Protein AF-A0A2E8DYY4-F1 (afdb_monomer_lite)

Secondary structure (DSSP, 8-state):
-------S-TTSSSS-S-------S-------TT-EEEETTT--EEEHHHHHTTEEEEE-TTS-EEEEESS-TTPPPEEEEE--------------SS-------PPPHHHHTTT-EE-TT---HHHHHTTS---SS--B-SSSSEEEEEEES-B-SSTTSSSEEEEETTEEEE---TTTSS---EEEEEEPTTEEEEEEEEE--S---TTTTTHHHH--TTSTTEEEE-SSEEEEEEETT-EEEEESSS-STTS-SEEEEETTEEEEEE-S---S-EEEEEEEEEE-SSSPPP--------------------------------------

Radius of gyration: 30.92 Å; chains: 1; bounding box: 115×106×60 Å

Structure (mmCIF, N/CA/C/O backbone):
data_AF-A0A2E8DYY4-F1
#
_entry.id   AF-A0A2E8DYY4-F1
#
loop_
_atom_site.group_PDB
_atom_site.id
_atom_site.type_symbol
_atom_site.label_atom_id
_atom_site.label_alt_id
_atom_site.label_comp_id
_atom_site.label_asym_id
_atom_site.label_entity_id
_atom_site.label_seq_id
_atom_site.pdbx_PDB_ins_code
_atom_site.Cartn_x
_atom_site.Cartn_y
_atom_site.Cartn_z
_atom_site.occupancy
_atom_site.B_iso_or_equiv
_atom_site.auth_seq_id
_atom_site.auth_comp_id
_atom_site.auth_asym_id
_atom_site.auth_atom_id
_atom_site.pdbx_PDB_model_num
ATOM 1 N N . MET A 1 1 ? -31.861 55.017 6.150 1.00 38.53 1 MET A N 1
ATOM 2 C CA . MET A 1 1 ? -32.055 54.857 7.601 1.00 38.53 1 MET A CA 1
ATOM 3 C C . MET A 1 1 ? -31.856 53.376 7.865 1.00 38.53 1 MET A C 1
ATOM 5 O O . MET A 1 1 ? -32.734 52.590 7.545 1.00 38.53 1 MET A O 1
ATOM 9 N N . PHE A 1 2 ? -30.620 53.016 8.204 1.00 34.84 2 PHE A N 1
ATOM 10 C CA . PHE A 1 2 ? -30.187 51.669 8.568 1.00 34.84 2 PHE A CA 1
ATOM 11 C C . PHE A 1 2 ? -30.155 51.652 10.088 1.00 34.84 2 PHE A C 1
ATOM 13 O O . PHE A 1 2 ? -29.297 52.342 10.624 1.00 34.84 2 PHE A O 1
ATOM 20 N N . GLU A 1 3 ? -31.050 50.927 10.754 1.00 30.62 3 GLU A N 1
ATOM 21 C CA . GLU A 1 3 ? -30.907 50.628 12.182 1.00 30.62 3 GLU A CA 1
ATOM 22 C C . GLU A 1 3 ? -31.397 49.201 12.480 1.00 30.62 3 GLU A C 1
ATOM 24 O O . GLU A 1 3 ? -32.467 48.782 12.038 1.00 30.62 3 GLU A O 1
ATOM 29 N N . ASP A 1 4 ? -30.526 48.511 13.218 1.00 35.31 4 ASP A N 1
ATOM 30 C CA . ASP A 1 4 ? -30.674 47.319 14.054 1.00 35.31 4 ASP A CA 1
ATOM 31 C C . ASP A 1 4 ? -30.764 45.915 13.441 1.00 35.31 4 ASP A C 1
ATOM 33 O O . ASP A 1 4 ? -31.793 45.242 13.437 1.00 35.31 4 ASP A O 1
ATOM 37 N N . PHE A 1 5 ? -29.570 45.419 13.092 1.00 33.22 5 PHE A N 1
ATOM 38 C CA . PHE A 1 5 ? -29.201 43.999 13.029 1.00 33.22 5 PHE A CA 1
ATOM 39 C C . PHE A 1 5 ? -28.416 43.530 14.278 1.00 33.22 5 PHE A C 1
ATOM 41 O O . PHE A 1 5 ? -27.562 42.653 14.191 1.00 33.22 5 PHE A O 1
ATOM 48 N N . GLU A 1 6 ? -28.708 44.069 15.465 1.00 38.66 6 GLU A N 1
ATOM 49 C CA . GLU A 1 6 ? -28.068 43.643 16.719 1.00 38.66 6 GLU A CA 1
ATOM 50 C C . GLU A 1 6 ? -29.101 43.365 17.818 1.00 38.66 6 GLU A C 1
ATOM 52 O O . GLU A 1 6 ? -29.319 44.208 18.680 1.00 38.66 6 GLU A O 1
ATOM 57 N N . ASN A 1 7 ? -29.739 42.181 17.836 1.00 39.59 7 ASN A N 1
ATOM 58 C CA . ASN A 1 7 ? -30.217 41.611 19.112 1.00 39.59 7 ASN A CA 1
ATOM 59 C C . ASN A 1 7 ? -30.693 40.145 19.070 1.00 39.59 7 ASN A C 1
ATOM 61 O O . ASN A 1 7 ? -31.871 39.850 19.269 1.00 39.59 7 ASN A O 1
ATOM 65 N N . ARG A 1 8 ? -29.772 39.186 18.904 1.00 42.59 8 ARG A N 1
ATOM 66 C CA . ARG A 1 8 ? -29.989 37.795 19.372 1.00 42.59 8 ARG A CA 1
ATOM 67 C C . ARG A 1 8 ? -28.774 37.175 20.078 1.00 42.59 8 ARG A C 1
ATOM 69 O O . ARG A 1 8 ? -28.639 35.961 20.124 1.00 42.59 8 ARG A O 1
ATOM 76 N N . SER A 1 9 ? -27.929 37.993 20.713 1.00 43.09 9 SER A N 1
ATOM 77 C CA . SER A 1 9 ? -26.824 37.525 21.573 1.00 43.09 9 SER A CA 1
ATOM 78 C C . SER A 1 9 ? -27.161 37.553 23.079 1.00 43.09 9 SER A C 1
ATOM 80 O O . SER A 1 9 ? -26.267 37.643 23.917 1.00 43.09 9 SER A O 1
ATOM 82 N N . GLY A 1 10 ? -28.447 37.523 23.445 1.00 36.19 10 GLY A N 1
ATOM 83 C CA . GLY A 1 10 ? -28.909 37.745 24.823 1.00 36.19 10 GLY A CA 1
ATOM 84 C C . GLY A 1 10 ? -28.718 36.581 25.802 1.00 36.19 10 GLY A C 1
ATOM 85 O O . GLY A 1 10 ? -28.911 36.783 26.992 1.00 36.19 10 GLY A O 1
ATOM 86 N N . PHE A 1 11 ? -28.339 35.382 25.349 1.00 46.44 11 PHE A N 1
ATOM 87 C CA . PHE A 1 11 ? -28.140 34.240 26.257 1.00 46.44 11 PHE A CA 1
ATOM 88 C C . PHE A 1 11 ? -26.724 34.182 26.856 1.00 46.44 11 PHE A C 1
ATOM 90 O O . PHE A 1 11 ? -26.525 33.629 27.930 1.00 46.44 11 PHE A O 1
ATOM 97 N N . TRP A 1 12 ? -25.740 34.800 26.196 1.00 43.34 12 TRP A N 1
ATOM 98 C CA . TRP A 1 12 ? -24.320 34.642 26.540 1.00 43.34 12 TRP A CA 1
ATOM 99 C C . TRP A 1 12 ? -23.700 35.852 27.253 1.00 43.34 12 TRP A C 1
ATOM 101 O O . TRP A 1 12 ? -22.515 35.832 27.566 1.00 43.34 12 TRP A O 1
ATOM 111 N N . LYS A 1 13 ? -24.467 36.924 27.502 1.00 38.62 13 LYS A N 1
ATOM 112 C CA . LYS A 1 13 ? -23.912 38.216 27.947 1.00 38.62 13 LYS A CA 1
ATOM 113 C C . LYS A 1 13 ? -23.689 38.356 29.461 1.00 38.62 13 LYS A C 1
ATOM 115 O O . LYS A 1 13 ? -22.971 39.269 29.852 1.00 38.62 13 LYS A O 1
ATOM 120 N N . ASP A 1 14 ? -24.216 37.440 30.279 1.00 39.75 14 ASP A N 1
ATOM 121 C CA . ASP A 1 14 ? -24.146 37.534 31.751 1.00 39.75 14 ASP A CA 1
ATOM 122 C C . ASP A 1 14 ? -23.250 36.479 32.428 1.00 39.75 14 ASP A C 1
ATOM 124 O O . ASP A 1 14 ? -23.122 36.465 33.653 1.00 39.75 14 ASP A O 1
ATOM 128 N N . LEU A 1 15 ? -22.567 35.621 31.667 1.00 38.88 15 LEU A N 1
ATOM 129 C CA . LEU A 1 15 ? -21.560 34.723 32.234 1.00 38.88 15 LEU A CA 1
ATOM 130 C C . LEU A 1 15 ? -20.194 35.407 32.148 1.00 38.88 15 LEU A C 1
ATOM 132 O O . LEU A 1 15 ? -19.511 35.354 31.128 1.00 38.88 15 LEU A O 1
ATOM 136 N N . GLY A 1 16 ? -19.825 36.105 33.226 1.00 34.97 16 GLY A N 1
ATOM 137 C CA . GLY A 1 16 ? -18.491 36.680 33.400 1.00 34.97 16 GLY A CA 1
ATOM 138 C C . GLY A 1 16 ? -17.385 35.652 33.131 1.00 34.97 16 GLY A C 1
ATOM 139 O O . GLY A 1 16 ? -17.602 34.447 33.229 1.00 34.97 16 GLY A O 1
ATOM 140 N N . SER A 1 17 ? -16.189 36.139 32.807 1.00 42.28 17 SER A N 1
ATOM 141 C CA . SER A 1 17 ? -15.027 35.412 32.265 1.00 42.28 17 SER A CA 1
ATOM 142 C C . SER A 1 17 ? -14.406 34.300 33.141 1.00 42.28 17 SER A C 1
ATOM 144 O O . SER A 1 17 ? -13.258 33.936 32.927 1.00 42.28 17 SER A O 1
ATOM 146 N N . ASN A 1 18 ? -15.151 33.734 34.094 1.00 36.97 18 ASN A N 1
ATOM 147 C CA . ASN A 1 18 ? -14.779 32.602 34.946 1.00 36.97 18 ASN A CA 1
ATOM 148 C C . ASN A 1 18 ? -15.949 31.608 35.115 1.00 36.97 18 ASN A C 1
ATOM 150 O O . ASN A 1 18 ? -16.289 31.217 36.232 1.00 36.97 18 ASN A O 1
ATOM 154 N N . PHE A 1 19 ? -16.589 31.197 34.019 1.00 32.91 19 PHE A N 1
ATOM 155 C CA . PHE A 1 19 ? -17.472 30.031 34.039 1.00 32.91 19 PHE A CA 1
ATOM 156 C C . PHE A 1 19 ? -16.712 28.801 33.538 1.00 32.91 19 PHE A C 1
ATOM 158 O O . PHE A 1 19 ? -16.466 28.646 32.345 1.00 32.91 19 PHE A O 1
ATOM 165 N N . THR A 1 20 ? -16.334 27.929 34.468 1.00 36.59 20 THR A N 1
ATOM 166 C CA . THR A 1 20 ? -15.846 26.582 34.165 1.00 36.59 20 THR A CA 1
ATOM 167 C C . THR A 1 20 ? -17.041 25.634 34.209 1.00 36.59 20 THR A C 1
ATOM 169 O O . THR A 1 20 ? -17.628 25.445 35.277 1.00 36.59 20 THR A O 1
ATOM 172 N N . ILE A 1 21 ? -17.407 25.025 33.075 1.00 36.41 21 ILE A N 1
ATOM 173 C CA . ILE A 1 21 ? -18.312 23.869 33.085 1.00 36.41 21 ILE A CA 1
ATOM 174 C C . ILE A 1 21 ? -17.500 22.677 33.587 1.00 36.41 21 ILE A C 1
ATOM 176 O O . ILE A 1 21 ? -16.693 22.114 32.852 1.00 36.41 21 ILE A O 1
ATOM 180 N N . ASN A 1 22 ? -17.691 22.302 34.848 1.00 28.66 22 ASN A N 1
ATOM 181 C CA . ASN A 1 22 ? -17.196 21.027 35.350 1.00 28.66 22 ASN A CA 1
ATOM 182 C C . ASN A 1 22 ? -18.121 19.924 34.826 1.00 28.66 22 ASN A C 1
ATOM 184 O O . ASN A 1 22 ? -19.159 19.648 35.427 1.00 28.66 22 ASN A O 1
ATOM 188 N N . TYR A 1 23 ? -17.751 19.308 33.705 1.00 33.78 23 TYR A N 1
ATOM 189 C CA . TYR A 1 23 ? -18.322 18.027 33.304 1.00 33.78 23 TYR A CA 1
ATOM 190 C C . TYR A 1 23 ? -17.674 16.930 34.151 1.00 33.78 23 TYR A C 1
ATOM 192 O O . TYR A 1 23 ? -16.475 16.679 34.062 1.00 33.78 23 TYR A O 1
ATOM 200 N N . SER A 1 24 ? -18.464 16.303 35.019 1.00 32.75 24 SER A N 1
ATOM 201 C CA . SER A 1 24 ? -18.118 15.021 35.629 1.00 32.75 24 SER A CA 1
ATOM 202 C C . SER A 1 24 ? -18.834 13.928 34.840 1.00 32.75 24 SER A C 1
ATOM 204 O O . SER A 1 24 ? -20.003 13.644 35.105 1.00 32.75 24 SER A O 1
ATOM 206 N N . GLY A 1 25 ? -18.147 13.376 33.844 1.00 35.72 25 GLY A N 1
ATOM 207 C CA . GLY A 1 25 ? -18.686 12.410 32.884 1.00 35.72 25 GLY A CA 1
ATOM 208 C C . GLY A 1 25 ? -18.460 12.884 31.452 1.00 35.72 25 GLY A C 1
ATOM 209 O O . GLY A 1 25 ? -18.519 14.088 31.197 1.00 35.72 25 GLY A O 1
ATOM 210 N N . AS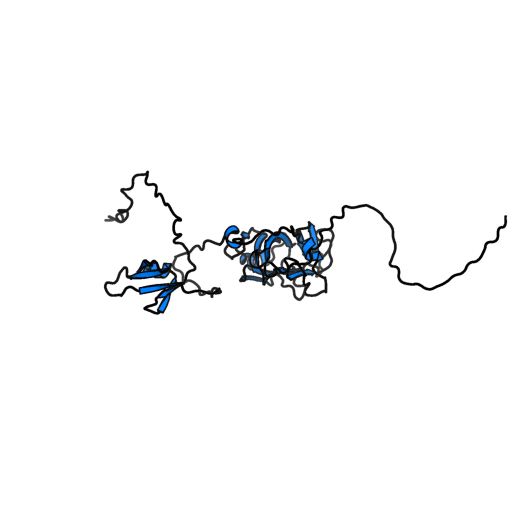P A 1 26 ? -18.146 11.940 30.565 1.00 33.69 26 ASP A N 1
ATOM 211 C CA . ASP A 1 26 ? -17.821 12.176 29.158 1.00 33.69 26 ASP A CA 1
ATOM 212 C C . ASP A 1 26 ? -18.826 13.131 28.512 1.00 33.69 26 ASP A C 1
ATOM 214 O O . ASP A 1 26 ? -20.043 12.941 28.590 1.00 33.69 26 ASP A O 1
ATOM 218 N N . ALA A 1 27 ? -18.315 14.199 27.902 1.00 32.94 27 ALA A N 1
ATOM 219 C CA . ALA A 1 27 ? -19.143 15.096 27.118 1.00 32.94 27 ALA A CA 1
ATOM 220 C C . ALA A 1 27 ? -19.721 14.292 25.938 1.00 32.94 27 ALA A C 1
ATOM 222 O O . ALA A 1 27 ? -18.936 13.736 25.170 1.00 32.94 27 ALA A O 1
ATOM 223 N N . PRO A 1 28 ? -21.054 14.206 25.760 1.00 33.88 28 PRO A N 1
ATOM 224 C CA . PRO A 1 28 ? -21.610 13.532 24.599 1.00 33.88 28 PRO A CA 1
ATOM 225 C C . PRO A 1 28 ? -21.197 14.320 23.353 1.00 33.88 28 PRO A C 1
ATOM 227 O O . PRO A 1 28 ? -21.557 15.487 23.184 1.00 33.88 28 PRO A O 1
ATOM 230 N N . SER A 1 29 ? -20.382 13.701 22.506 1.00 36.25 29 SER A N 1
ATOM 231 C CA . SER A 1 29 ? -19.952 14.249 21.226 1.00 36.25 29 SER A CA 1
ATOM 232 C C . SER A 1 29 ? -21.156 14.337 20.283 1.00 36.25 29 SER A C 1
ATOM 234 O O . SER A 1 29 ? -21.579 13.341 19.704 1.00 36.25 29 SER A O 1
ATOM 236 N N . PHE A 1 30 ? -21.716 15.535 20.116 1.00 35.03 30 PHE A N 1
ATOM 237 C CA . PHE A 1 30 ? -22.838 15.839 19.211 1.00 35.03 30 PHE A CA 1
ATOM 238 C C . PHE A 1 30 ? -22.447 15.855 17.712 1.00 35.03 30 PHE A C 1
ATOM 240 O O . PHE A 1 30 ? -22.962 16.664 16.948 1.00 35.03 30 PHE A O 1
ATOM 247 N N . LEU A 1 31 ? -21.507 15.012 17.269 1.00 36.34 31 LEU A N 1
ATOM 248 C CA . LEU A 1 31 ? -20.936 15.073 15.912 1.00 36.34 31 LEU A CA 1
ATOM 249 C C . LEU A 1 31 ? -20.783 13.693 15.242 1.00 36.34 31 LEU A C 1
ATOM 251 O O . LEU A 1 31 ? -19.798 13.449 14.555 1.00 36.34 31 LEU A O 1
ATOM 255 N N . THR A 1 32 ? -21.745 12.780 15.399 1.00 41.78 32 THR A N 1
ATOM 256 C CA . THR A 1 32 ? -21.783 11.525 14.623 1.00 41.78 32 THR A CA 1
ATOM 257 C C . THR A 1 32 ? -22.596 11.711 13.334 1.00 41.78 32 THR A C 1
ATOM 259 O O . THR A 1 32 ? -23.804 11.489 13.279 1.00 41.78 32 THR A O 1
ATOM 262 N N . SER A 1 33 ? -21.931 12.139 12.258 1.00 50.22 33 SER A N 1
ATOM 263 C CA . SER A 1 33 ? -22.534 12.410 10.939 1.00 50.22 33 SER A CA 1
ATOM 264 C C . SER A 1 33 ? -22.856 11.164 10.090 1.00 50.22 33 SER A C 1
ATOM 266 O O . SER A 1 33 ? -23.222 11.311 8.927 1.00 50.22 33 SER A O 1
ATOM 268 N N . GLY A 1 34 ? -22.784 9.950 10.646 1.00 53.38 34 GLY A N 1
ATOM 269 C CA . GLY A 1 34 ? -23.088 8.698 9.930 1.00 53.38 34 GLY A CA 1
ATOM 270 C C . GLY A 1 34 ? -24.364 7.971 10.372 1.00 53.38 34 GLY A C 1
ATOM 271 O O . GLY A 1 34 ? -24.763 6.988 9.751 1.00 53.38 34 GLY A O 1
ATOM 272 N N . GLU A 1 35 ? -25.023 8.413 11.446 1.00 65.31 35 GLU A N 1
ATOM 273 C CA . GLU A 1 35 ? -26.135 7.660 12.035 1.00 65.31 35 GLU A CA 1
ATOM 274 C C . GLU A 1 35 ? -27.479 8.012 11.379 1.00 65.31 35 GLU A C 1
ATOM 276 O O . GLU A 1 35 ? -27.957 9.150 11.447 1.00 65.31 35 GLU A O 1
ATOM 281 N N . MET A 1 36 ? -28.117 7.012 10.766 1.00 76.06 36 MET A N 1
ATOM 282 C CA . MET A 1 36 ? -29.476 7.118 10.232 1.00 76.06 36 MET A CA 1
ATOM 283 C C . MET A 1 36 ? -30.500 6.770 11.311 1.00 76.06 36 MET A C 1
ATOM 285 O O . MET A 1 36 ? -30.376 5.763 12.009 1.00 76.06 36 MET A O 1
ATOM 289 N N . TRP A 1 37 ? -31.542 7.588 11.421 1.00 83.31 37 TRP A N 1
ATOM 290 C CA . TRP A 1 37 ? -32.616 7.431 12.395 1.00 83.31 37 TRP A CA 1
ATOM 291 C C . TRP A 1 37 ? -33.958 7.364 11.675 1.00 83.31 37 TRP A C 1
ATOM 293 O O . TRP A 1 37 ? -34.283 8.237 10.863 1.00 83.31 37 TRP A O 1
ATOM 303 N N . GLN A 1 38 ? -34.729 6.321 11.973 1.00 86.00 38 GLN A N 1
ATOM 304 C CA . GLN A 1 38 ? -36.054 6.094 11.413 1.00 86.00 38 GLN A CA 1
ATOM 305 C C . GLN A 1 38 ? -37.128 6.437 12.439 1.00 86.00 38 GLN A C 1
ATOM 307 O O . GLN A 1 38 ? -37.078 5.980 13.579 1.00 86.00 38 GLN A O 1
ATOM 312 N N . SER A 1 39 ? -38.125 7.203 12.015 1.00 88.94 39 SER A N 1
ATOM 313 C CA . SER A 1 39 ? -39.348 7.411 12.776 1.00 88.94 39 SER A CA 1
ATOM 314 C C . SER A 1 39 ? -40.190 6.141 12.798 1.00 88.94 39 SER A C 1
ATOM 316 O O . SER A 1 39 ? -40.548 5.597 11.753 1.00 88.94 39 SER A O 1
ATOM 318 N N . MET A 1 40 ? -40.555 5.697 13.994 1.00 83.94 40 MET A N 1
ATOM 319 C CA . MET A 1 40 ? -41.479 4.588 14.224 1.00 83.94 40 MET A CA 1
ATOM 320 C C . MET A 1 40 ? -42.927 4.954 13.879 1.00 83.94 40 MET A C 1
ATOM 322 O O . MET A 1 40 ? -43.746 4.059 13.675 1.00 83.94 40 MET A O 1
ATOM 326 N N . ASP A 1 41 ? -43.241 6.249 13.803 1.00 82.00 41 ASP A N 1
ATOM 327 C CA . ASP A 1 41 ? -44.593 6.753 13.565 1.00 82.00 41 ASP A CA 1
ATOM 328 C C . ASP A 1 41 ? -44.849 7.010 12.075 1.00 82.00 41 ASP A C 1
ATOM 330 O O . ASP A 1 41 ? -45.876 6.595 11.533 1.00 82.00 41 ASP A O 1
ATOM 334 N N . SER A 1 42 ? -43.907 7.677 11.399 1.00 80.25 42 SER A N 1
ATOM 335 C CA . SER A 1 42 ? -44.030 8.044 9.981 1.00 80.25 42 SER A CA 1
ATOM 336 C C . SER A 1 42 ? -43.287 7.094 9.036 1.00 80.25 42 SER A C 1
ATOM 338 O O . SER A 1 42 ? -43.561 7.086 7.837 1.00 80.25 42 SER A O 1
ATOM 340 N N . GLY A 1 43 ? -42.351 6.290 9.552 1.00 79.38 43 GLY A N 1
ATOM 341 C CA . GLY A 1 43 ? -41.460 5.443 8.753 1.00 79.38 43 GLY A CA 1
ATOM 342 C C . GLY A 1 43 ? -40.332 6.209 8.054 1.00 79.38 43 GLY A C 1
ATOM 343 O O . GLY A 1 43 ? -39.518 5.585 7.372 1.00 79.38 43 GLY A O 1
ATOM 344 N N . THR A 1 44 ? -40.273 7.536 8.214 1.00 80.50 44 THR A N 1
ATOM 345 C CA . THR A 1 44 ? -39.268 8.411 7.593 1.00 80.50 44 THR A CA 1
ATOM 346 C C . THR A 1 44 ? -37.887 8.118 8.159 1.00 80.50 44 THR A C 1
ATOM 348 O O . THR A 1 44 ? -37.729 8.081 9.376 1.00 80.50 44 THR A O 1
ATOM 351 N N . THR A 1 45 ? -36.886 7.961 7.292 1.00 80.94 45 THR A N 1
ATOM 352 C CA . THR A 1 45 ? -35.492 7.736 7.691 1.00 80.94 45 THR A CA 1
ATOM 353 C C . THR A 1 45 ? -34.614 8.863 7.182 1.00 80.94 45 THR A C 1
ATOM 355 O O . THR A 1 45 ? -34.617 9.161 5.990 1.00 80.94 45 THR A O 1
ATOM 358 N N . GLN A 1 46 ? -33.836 9.461 8.075 1.00 77.12 46 GLN A N 1
ATOM 359 C CA . GLN A 1 46 ? -32.899 10.533 7.750 1.00 77.12 46 GLN A CA 1
ATOM 360 C C . GLN A 1 46 ? -31.808 10.622 8.823 1.00 77.12 46 GLN A C 1
ATOM 362 O O . GLN A 1 46 ? -31.891 9.964 9.863 1.00 77.12 46 GLN A O 1
ATOM 367 N N . THR A 1 47 ? -30.773 11.420 8.573 1.00 79.81 47 THR A N 1
ATOM 368 C CA . THR A 1 47 ? -29.702 11.645 9.551 1.00 79.81 47 THR A CA 1
ATOM 369 C C . THR A 1 47 ? -30.223 12.409 10.765 1.00 79.81 47 THR A C 1
ATOM 371 O O . THR A 1 47 ? -31.220 13.136 10.683 1.00 79.81 47 THR A O 1
ATOM 374 N N . LEU A 1 48 ? -29.530 12.286 11.899 1.00 75.19 48 LEU A N 1
ATOM 375 C CA . LEU A 1 48 ? -29.881 13.045 13.101 1.00 75.19 48 LEU A CA 1
ATOM 376 C C . LEU A 1 48 ? -29.874 14.562 12.835 1.00 75.19 48 LEU A C 1
ATOM 378 O O . LEU A 1 48 ? -30.814 15.254 13.210 1.00 75.19 48 LEU A O 1
ATOM 382 N N . ALA A 1 49 ? -28.891 15.052 12.074 1.00 71.12 49 ALA A N 1
ATOM 383 C CA . ALA A 1 49 ? -28.801 16.456 11.669 1.00 71.12 49 ALA A CA 1
ATOM 384 C C . ALA A 1 49 ? -30.018 16.925 10.846 1.00 71.12 49 ALA A C 1
ATOM 386 O O . ALA A 1 49 ? -30.520 18.030 11.046 1.00 71.12 49 ALA A O 1
ATOM 387 N N . ALA A 1 50 ? -30.545 16.079 9.953 1.00 74.94 50 ALA A N 1
ATOM 388 C CA . ALA A 1 50 ? -31.757 16.400 9.201 1.00 74.94 50 ALA A CA 1
ATOM 389 C C . ALA A 1 50 ? -32.999 16.463 10.108 1.00 74.94 50 ALA A C 1
ATOM 391 O O . ALA A 1 50 ? -33.888 17.288 9.898 1.00 74.94 50 ALA A O 1
ATOM 392 N N . TRP A 1 51 ? -33.070 15.622 11.148 1.00 80.00 51 TRP A N 1
ATOM 393 C CA . TRP A 1 51 ? -34.120 15.725 12.167 1.00 80.00 51 TRP A CA 1
ATOM 394 C C . TRP A 1 51 ? -33.997 17.018 12.976 1.00 80.00 51 TRP A C 1
ATOM 396 O O . TRP A 1 51 ? -34.999 17.679 13.252 1.00 80.00 51 TRP A O 1
ATOM 406 N N . GLU A 1 52 ? -32.784 17.445 13.303 1.00 79.06 52 GLU A N 1
ATOM 407 C CA . GLU A 1 52 ? -32.564 18.684 14.045 1.00 79.06 52 GLU A CA 1
ATOM 408 C C . GLU A 1 52 ? -33.009 19.939 13.281 1.00 79.06 52 GLU A C 1
ATOM 410 O O . GLU A 1 52 ? -33.357 20.928 13.924 1.00 79.06 52 GLU A O 1
ATOM 415 N N . ASP A 1 53 ? -33.097 19.931 11.950 1.00 75.19 53 ASP A N 1
ATOM 416 C CA . ASP A 1 53 ? -33.507 21.113 11.168 1.00 75.19 53 ASP A CA 1
ATOM 417 C C . ASP A 1 53 ? -35.000 21.486 11.337 1.00 75.19 53 ASP A C 1
ATOM 419 O O . ASP A 1 53 ? -35.413 22.628 11.143 1.00 75.19 53 ASP A O 1
ATOM 423 N N . GLY A 1 54 ? -35.831 20.555 11.814 1.00 73.31 54 GLY A N 1
ATOM 424 C CA . GLY A 1 54 ? -37.266 20.787 12.042 1.00 73.31 54 GLY A CA 1
ATOM 425 C C . GLY A 1 54 ? -37.751 20.475 13.454 1.00 73.31 54 GLY A C 1
ATOM 426 O O . GLY A 1 54 ? -38.870 20.855 13.810 1.00 73.31 54 GLY A O 1
ATOM 427 N N . TRP A 1 55 ? -36.927 19.805 14.263 1.00 80.31 55 TRP A N 1
ATOM 428 C CA . TRP A 1 55 ? -37.372 19.139 15.483 1.00 80.31 55 TRP A CA 1
ATOM 429 C C . TRP A 1 55 ? -36.435 19.391 16.670 1.00 80.31 55 TRP A C 1
ATOM 431 O O . TRP A 1 55 ? -35.237 19.623 16.526 1.00 80.31 55 TRP A O 1
ATOM 441 N N . VAL A 1 56 ? -37.002 19.379 17.873 1.00 80.88 56 VAL A N 1
ATOM 442 C CA . VAL A 1 56 ? -36.298 19.324 19.155 1.00 80.88 56 VAL A CA 1
ATOM 443 C C . VAL A 1 56 ? -36.207 17.862 19.560 1.00 80.88 56 VAL A C 1
ATOM 445 O O . VAL A 1 56 ? -37.236 17.221 19.780 1.00 80.88 56 VAL A O 1
ATOM 448 N N . LEU A 1 57 ? -34.984 17.352 19.654 1.00 82.06 57 LEU A N 1
ATOM 449 C CA . LEU A 1 57 ? -34.701 15.949 19.929 1.00 82.06 57 LEU A CA 1
ATOM 450 C C . LEU A 1 57 ? -34.431 15.730 21.420 1.00 82.06 57 LEU A C 1
ATOM 452 O O . LEU A 1 57 ? -33.700 16.498 22.046 1.00 82.06 57 LEU A O 1
ATOM 456 N N . ILE A 1 58 ? -35.040 14.694 21.996 1.00 79.06 58 ILE A N 1
ATOM 457 C CA . ILE A 1 58 ? -34.883 14.315 23.405 1.00 79.06 58 ILE A CA 1
ATOM 458 C C . ILE A 1 58 ? -34.501 12.839 23.471 1.00 79.06 58 ILE A C 1
ATOM 460 O O . ILE A 1 58 ? -35.287 11.987 23.068 1.00 79.06 58 ILE A O 1
ATOM 464 N N . ASN A 1 59 ? -33.320 12.540 24.010 1.00 76.00 59 ASN A N 1
ATOM 465 C CA . ASN A 1 59 ? -32.880 11.163 24.229 1.00 76.00 59 ASN A CA 1
ATOM 466 C C . ASN A 1 59 ? -33.696 10.511 25.349 1.00 76.00 59 ASN A C 1
ATOM 468 O O . ASN A 1 59 ? -33.771 11.035 26.465 1.00 76.00 59 ASN A O 1
ATOM 472 N N . ASN A 1 60 ? -34.277 9.355 25.054 1.00 72.19 60 ASN A N 1
ATOM 473 C CA . ASN A 1 60 ? -34.997 8.543 26.019 1.00 72.19 60 ASN A CA 1
ATOM 474 C C . ASN A 1 60 ? -34.036 7.540 26.694 1.00 72.19 60 ASN A C 1
ATOM 476 O O . ASN A 1 60 ? -33.035 7.139 26.097 1.00 72.19 60 ASN A O 1
ATOM 480 N N . PRO A 1 61 ? -34.326 7.080 27.927 1.00 66.38 61 PRO A N 1
ATOM 481 C CA . PRO A 1 61 ? -33.474 6.118 28.638 1.00 66.38 61 PRO A CA 1
ATOM 482 C C . PRO A 1 61 ? -33.308 4.757 27.946 1.00 66.38 61 PRO A C 1
ATOM 484 O O . PRO A 1 61 ? -32.401 4.006 28.290 1.00 66.38 61 PRO A O 1
ATOM 487 N N . ASP A 1 62 ? -34.199 4.419 27.015 1.00 62.22 62 ASP A N 1
ATOM 488 C CA . ASP A 1 62 ? -34.188 3.172 26.244 1.00 62.22 62 ASP A CA 1
ATOM 489 C C . ASP A 1 62 ? -33.341 3.254 24.959 1.00 62.22 62 ASP A C 1
ATOM 491 O O . ASP A 1 62 ? -33.292 2.290 24.197 1.00 62.22 62 ASP A O 1
ATOM 495 N N . GLY A 1 63 ? -32.670 4.386 24.719 1.00 69.69 63 GLY A N 1
ATOM 496 C CA . GLY A 1 63 ? -31.835 4.613 23.539 1.00 69.69 63 GLY A CA 1
ATOM 497 C C . GLY A 1 63 ? -32.593 5.110 22.303 1.00 69.69 63 GLY A C 1
ATOM 498 O O . GLY A 1 63 ? -31.967 5.333 21.268 1.00 69.69 63 GLY A O 1
ATOM 499 N N . SER A 1 64 ? -33.914 5.307 22.388 1.00 81.38 64 SER A N 1
ATOM 500 C CA . SER A 1 64 ? -34.699 5.997 21.354 1.00 81.38 64 SER A CA 1
ATOM 501 C C . SER A 1 64 ? -34.636 7.524 21.510 1.00 81.38 64 SER A C 1
ATOM 503 O O . SER A 1 64 ? -34.171 8.046 22.528 1.00 81.38 64 SER A O 1
ATOM 505 N N . ILE A 1 65 ? -35.129 8.260 20.510 1.00 84.19 65 ILE A N 1
ATOM 506 C CA . ILE A 1 65 ? -35.210 9.728 20.540 1.00 84.19 65 ILE A CA 1
ATOM 507 C C . ILE A 1 65 ? -36.651 10.177 20.330 1.00 84.19 65 ILE A C 1
ATOM 509 O O . ILE A 1 65 ? -37.303 9.758 19.385 1.00 84.19 65 ILE A O 1
ATOM 513 N N . THR A 1 66 ? -37.142 11.092 21.161 1.00 84.56 66 THR A N 1
ATOM 514 C CA . THR A 1 66 ? -38.410 11.790 20.917 1.00 84.56 66 THR A CA 1
ATOM 515 C C . THR A 1 66 ? -38.146 13.080 20.138 1.00 84.56 66 THR A C 1
ATOM 517 O O . THR A 1 66 ? -37.495 13.990 20.656 1.00 84.56 66 THR A O 1
ATOM 520 N N . ALA A 1 67 ? -38.672 13.189 18.920 1.00 85.50 67 ALA A N 1
ATOM 521 C CA . ALA A 1 67 ? -38.611 14.377 18.077 1.00 85.50 67 ALA A CA 1
ATOM 522 C C . ALA A 1 67 ? -39.886 15.218 18.231 1.00 85.50 67 ALA A C 1
ATOM 524 O O . ALA A 1 67 ? -40.987 14.762 17.932 1.00 85.50 67 ALA A O 1
ATOM 525 N N . ASN A 1 68 ? -39.752 16.475 18.665 1.00 82.38 68 ASN A N 1
ATOM 526 C CA . ASN A 1 68 ? -40.867 17.422 18.804 1.00 82.38 68 ASN A CA 1
ATOM 527 C C . ASN A 1 68 ? -40.762 18.560 17.776 1.00 82.38 68 ASN A C 1
ATOM 529 O O . ASN A 1 68 ? -39.707 19.182 17.696 1.00 82.38 68 ASN A O 1
ATOM 533 N N . PRO A 1 69 ? -41.811 18.899 17.014 1.00 81.88 69 PRO A N 1
ATOM 534 C CA . PRO A 1 69 ? -41.702 19.882 15.937 1.00 81.88 69 PRO A CA 1
ATOM 535 C C . PRO A 1 69 ? -41.411 21.292 16.478 1.00 81.88 69 PRO A C 1
ATOM 537 O O . PRO A 1 69 ? -42.062 21.763 17.412 1.00 81.88 69 PRO A O 1
ATOM 540 N N . LYS A 1 70 ? -40.448 21.998 15.870 1.00 76.75 70 LYS A N 1
ATOM 541 C CA . LYS A 1 70 ? -40.012 23.346 16.288 1.00 76.75 70 LYS A CA 1
ATOM 542 C C . LYS A 1 70 ? -40.990 24.458 15.902 1.00 76.75 70 LYS A C 1
ATOM 544 O O . LYS A 1 70 ? -41.117 25.435 16.638 1.00 76.75 70 LYS A O 1
ATOM 549 N N . TYR A 1 71 ? -41.646 24.344 14.742 1.00 63.66 71 TYR A N 1
ATOM 550 C CA . TYR A 1 71 ? -42.308 25.489 14.092 1.00 63.66 71 TYR A CA 1
ATOM 551 C C . TYR A 1 71 ? -43.784 25.273 13.718 1.00 63.66 71 TYR A C 1
ATOM 553 O O . TYR A 1 71 ? -44.408 26.182 13.171 1.00 63.66 71 TYR A O 1
ATOM 561 N N . THR A 1 72 ? -44.382 24.120 14.034 1.00 59.03 72 THR A N 1
ATOM 562 C CA . THR A 1 72 ? -45.785 23.817 13.698 1.00 59.03 72 THR A CA 1
ATOM 563 C C . THR A 1 72 ? -46.573 23.331 14.912 1.00 59.03 72 THR A C 1
ATOM 565 O O . THR A 1 72 ? -46.381 22.230 15.420 1.00 59.03 72 THR A O 1
ATOM 568 N N . SER A 1 73 ? -47.536 24.142 15.356 1.00 54.91 73 SER A N 1
ATOM 569 C CA . SER A 1 73 ? -48.541 23.732 16.339 1.00 54.91 73 SER A CA 1
ATOM 570 C C . SER A 1 73 ? -49.558 22.798 15.667 1.00 54.91 73 SER A C 1
ATOM 572 O O . SER A 1 73 ? -50.596 23.253 15.186 1.00 54.91 73 SER A O 1
ATOM 574 N N . GLY A 1 74 ? -49.246 21.507 15.558 1.00 59.56 74 GLY A N 1
ATOM 575 C CA . GLY A 1 74 ? -50.192 20.529 15.008 1.00 59.56 74 GLY A CA 1
ATOM 576 C C . GLY A 1 74 ? -49.595 19.222 14.500 1.00 59.56 74 GLY A C 1
ATOM 577 O O . GLY A 1 74 ? -50.358 18.287 14.272 1.00 59.56 74 GLY A O 1
ATOM 578 N N . LEU A 1 75 ? -48.273 19.133 14.339 1.00 71.94 75 LEU A N 1
ATOM 579 C CA . LEU A 1 75 ? -47.626 17.846 14.095 1.00 71.94 75 LEU A CA 1
ATOM 580 C C . LEU A 1 75 ? -47.419 17.123 15.438 1.00 71.94 75 LEU A C 1
ATOM 582 O O . LEU A 1 75 ? -47.028 17.774 16.413 1.00 71.94 75 LEU A O 1
ATOM 586 N N . PRO A 1 76 ? -47.742 15.822 15.533 1.00 82.75 76 PRO A N 1
ATOM 587 C CA . PRO A 1 76 ? -47.446 15.039 16.724 1.00 82.75 76 PRO A CA 1
ATOM 588 C C . PRO A 1 76 ? -45.933 14.838 16.864 1.00 82.75 76 PRO A C 1
ATOM 590 O O . PRO A 1 76 ? -45.192 14.922 15.887 1.00 82.75 76 PRO A O 1
ATOM 593 N N . SER A 1 77 ? -45.482 14.582 18.089 1.00 86.12 77 SER A N 1
ATOM 594 C CA . SER A 1 77 ? -44.115 14.127 18.339 1.00 86.12 77 SER A CA 1
ATOM 595 C C . SER A 1 77 ? -43.885 12.764 17.690 1.00 86.12 77 SER A C 1
ATOM 597 O O . SER A 1 77 ? -44.803 11.944 17.661 1.00 86.12 77 SER A O 1
ATOM 599 N N . GLU A 1 78 ? -42.663 12.521 17.226 1.00 88.19 78 GLU A N 1
ATOM 600 C CA . GLU A 1 78 ? -42.264 11.252 16.614 1.00 88.19 78 GLU A CA 1
ATOM 601 C C . GLU A 1 78 ? -41.213 10.536 17.470 1.00 88.19 78 GLU A C 1
ATOM 603 O O . GLU A 1 78 ? -40.365 11.172 18.098 1.00 88.19 78 GLU A O 1
ATOM 608 N N . THR A 1 79 ? -41.264 9.208 17.500 1.00 89.31 79 THR A N 1
ATOM 609 C CA . THR A 1 79 ? -40.266 8.360 18.159 1.00 89.31 79 THR A CA 1
ATOM 610 C C . THR A 1 79 ? -39.281 7.853 17.120 1.00 89.31 79 THR A C 1
ATOM 612 O O . THR A 1 79 ? -39.660 7.131 16.202 1.00 89.31 79 THR A O 1
ATOM 615 N N . LEU A 1 80 ? -38.009 8.198 17.267 1.00 83.81 80 LEU A N 1
ATOM 616 C CA . LEU A 1 80 ? -36.937 7.795 16.374 1.00 83.81 80 LEU A CA 1
ATOM 617 C C . LEU A 1 80 ? -36.145 6.638 16.979 1.00 83.81 80 LEU A C 1
ATOM 619 O O . LEU A 1 80 ? -35.775 6.658 18.157 1.00 83.81 80 LEU A O 1
ATOM 623 N N . VAL A 1 81 ? -35.826 5.661 16.141 1.00 84.88 81 VAL A N 1
ATOM 624 C CA . VAL A 1 81 ? -34.916 4.563 16.461 1.00 84.88 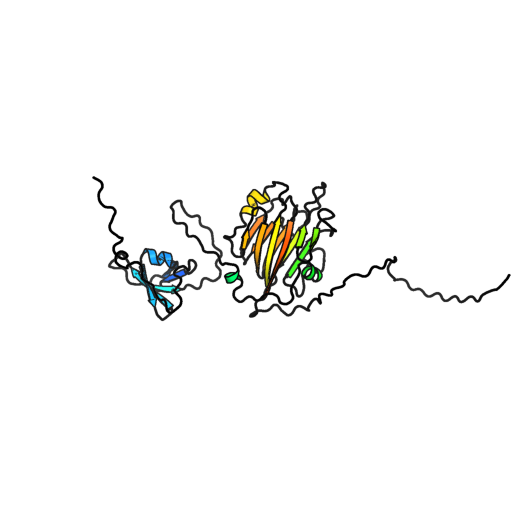81 VAL A CA 1
ATOM 625 C C . VAL A 1 81 ? -33.741 4.572 15.500 1.00 84.88 81 VAL A C 1
ATOM 627 O O . VAL A 1 81 ? -33.872 4.939 14.329 1.00 84.88 81 VAL A O 1
ATOM 630 N N . ARG A 1 82 ? -32.574 4.171 15.999 1.00 79.06 82 ARG A N 1
ATOM 631 C CA . ARG A 1 82 ? -31.378 4.040 15.174 1.00 79.06 82 ARG A CA 1
ATOM 632 C C . ARG A 1 82 ? -31.613 2.948 14.136 1.00 79.06 82 ARG A C 1
ATOM 634 O O . ARG A 1 82 ? -31.997 1.833 14.489 1.00 79.06 82 ARG A O 1
ATOM 641 N N . VAL A 1 83 ? -31.366 3.259 12.870 1.00 73.75 83 VAL A N 1
ATOM 642 C CA . VAL A 1 83 ? -31.342 2.257 11.807 1.00 73.75 83 VAL A CA 1
ATOM 643 C C . VAL A 1 83 ? -29.972 1.594 11.833 1.00 73.75 83 VAL A C 1
ATOM 645 O O . VAL A 1 83 ? -28.969 2.295 11.680 1.00 73.75 83 VAL A O 1
ATOM 648 N N . PRO A 1 84 ? -29.892 0.264 12.000 1.00 54.34 84 PRO A N 1
ATOM 649 C CA . PRO A 1 84 ? -28.660 -0.463 11.759 1.00 54.34 84 PRO A CA 1
ATOM 650 C C . PRO A 1 84 ? -28.353 -0.361 10.265 1.00 54.34 84 PRO A C 1
ATOM 652 O O . PRO A 1 84 ? -28.911 -1.094 9.448 1.00 54.34 84 PRO A O 1
ATOM 655 N N . VAL A 1 85 ? -27.513 0.595 9.885 1.00 49.44 85 VAL A N 1
ATOM 656 C CA . VAL A 1 85 ? -26.908 0.582 8.561 1.00 49.44 85 VAL A CA 1
ATOM 657 C C . VAL A 1 85 ? -25.787 -0.450 8.629 1.00 49.44 85 VAL A C 1
ATOM 659 O O . VAL A 1 85 ? -24.781 -0.251 9.302 1.00 49.44 85 VAL A O 1
ATOM 662 N N . GLY A 1 86 ? -25.985 -1.606 7.989 1.00 37.62 86 GLY A N 1
ATOM 663 C CA . GLY A 1 86 ? -24.837 -2.415 7.572 1.00 37.62 86 GLY A CA 1
ATOM 664 C C . GLY A 1 86 ? -23.932 -1.562 6.672 1.00 37.62 86 GLY A C 1
ATOM 665 O O . GLY A 1 86 ? -24.399 -0.529 6.192 1.00 37.62 86 GLY A O 1
ATOM 666 N N . PRO A 1 87 ? -22.672 -1.946 6.423 1.00 33.00 87 PRO A N 1
ATOM 667 C CA . PRO A 1 87 ? -21.770 -1.156 5.585 1.00 33.00 87 PRO A CA 1
ATOM 668 C C . PRO A 1 87 ? -22.470 -0.807 4.260 1.00 33.00 87 PRO A C 1
ATOM 670 O O . PRO A 1 87 ? -22.871 -1.691 3.501 1.00 33.00 87 PRO A O 1
ATOM 673 N N . GLN A 1 88 ? -22.741 0.481 4.038 1.00 32.25 88 GLN A N 1
ATOM 674 C CA . GLN A 1 88 ? -23.359 0.988 2.815 1.00 32.25 88 GLN A CA 1
ATOM 675 C C . GLN A 1 88 ? -22.311 1.802 2.066 1.00 32.25 88 GLN A C 1
ATOM 677 O O . GLN A 1 88 ? -21.822 2.815 2.560 1.00 32.25 88 GLN A O 1
ATOM 682 N N . THR A 1 89 ? -22.002 1.352 0.856 1.00 30.48 89 THR A N 1
ATOM 683 C CA . THR A 1 89 ? -21.231 2.082 -0.149 1.00 30.48 89 THR A CA 1
ATOM 684 C C . THR A 1 89 ? -21.973 3.378 -0.506 1.00 30.48 89 THR A C 1
ATOM 686 O O . THR A 1 89 ? -23.157 3.310 -0.853 1.00 30.48 89 THR A O 1
ATOM 689 N N . PRO A 1 90 ? -21.345 4.564 -0.437 1.00 33.72 90 PRO A N 1
ATOM 690 C CA . PRO A 1 90 ? -22.019 5.799 -0.807 1.00 33.72 90 PRO A CA 1
ATOM 691 C C . PRO A 1 90 ? -22.238 5.846 -2.325 1.00 33.72 90 PRO A C 1
ATOM 693 O O . PRO A 1 90 ? -21.311 6.043 -3.105 1.00 33.72 90 PRO A O 1
ATOM 696 N N . THR A 1 91 ? -23.487 5.690 -2.768 1.00 29.12 91 THR A N 1
ATOM 697 C CA . THR A 1 91 ? -23.899 6.096 -4.120 1.00 29.12 91 THR A CA 1
ATOM 698 C C . THR A 1 91 ? -23.848 7.616 -4.213 1.00 29.12 91 THR A C 1
ATOM 700 O O . THR A 1 91 ? -24.619 8.308 -3.545 1.00 29.12 91 THR A O 1
ATOM 703 N N . SER A 1 92 ? -22.951 8.137 -5.050 1.00 29.72 92 SER A N 1
ATOM 704 C CA . SER A 1 92 ? -22.871 9.563 -5.337 1.00 29.72 92 SER A CA 1
ATOM 705 C C . SER A 1 92 ? -24.115 10.016 -6.111 1.00 29.72 92 SER A C 1
ATOM 707 O O . SER A 1 92 ? -24.417 9.567 -7.216 1.00 29.72 92 SER A O 1
ATOM 709 N N . SER A 1 93 ? -24.868 10.939 -5.524 1.00 30.38 93 SER A N 1
ATOM 710 C CA . SER A 1 93 ? -25.725 11.843 -6.284 1.00 30.38 93 SER A CA 1
ATOM 711 C C . SER A 1 93 ? -25.277 13.260 -5.960 1.00 30.38 93 SER A C 1
ATOM 713 O O . SER A 1 93 ? -25.341 13.680 -4.808 1.00 30.38 93 SER A O 1
ATOM 715 N N . MET A 1 94 ? -24.764 13.936 -6.988 1.00 29.98 94 MET A N 1
ATOM 716 C CA . MET A 1 94 ? -24.172 15.278 -6.978 1.00 29.98 94 MET A CA 1
ATOM 717 C C . MET A 1 94 ? -24.943 16.295 -6.111 1.00 29.98 94 MET A C 1
ATOM 719 O O . MET A 1 94 ? -26.168 16.383 -6.248 1.00 29.98 94 MET A O 1
ATOM 723 N N . PRO A 1 95 ? -24.265 17.135 -5.305 1.00 35.41 95 PRO A N 1
ATOM 724 C CA . PRO A 1 95 ? -24.893 18.291 -4.680 1.00 35.41 95 PRO A CA 1
ATOM 725 C C . PRO A 1 95 ? -25.077 19.423 -5.700 1.00 35.41 95 PRO A C 1
ATOM 727 O O . PRO A 1 95 ? -24.177 19.740 -6.475 1.00 35.41 95 PRO A O 1
ATOM 730 N N . SER A 1 96 ? -26.248 20.060 -5.675 1.00 33.69 96 SER A N 1
ATOM 731 C CA . SER A 1 96 ? -26.505 21.323 -6.367 1.00 33.69 96 SER A CA 1
ATOM 732 C C . SER A 1 96 ? -25.801 22.488 -5.670 1.00 33.69 96 SER A C 1
ATOM 734 O O . SER A 1 96 ? -25.785 22.537 -4.440 1.00 33.69 96 SER A O 1
ATOM 736 N N . ASP A 1 97 ? -25.327 23.455 -6.459 1.00 34.47 97 ASP A N 1
ATOM 737 C CA . ASP A 1 97 ? -24.719 24.730 -6.056 1.00 34.47 97 ASP A CA 1
ATOM 738 C C . ASP A 1 97 ? -25.580 25.550 -5.075 1.00 34.47 97 ASP A C 1
ATOM 740 O O . ASP A 1 97 ? -26.253 26.508 -5.456 1.00 34.47 97 ASP A O 1
ATOM 744 N N . THR A 1 98 ? -25.582 25.227 -3.783 1.00 33.56 98 THR A N 1
ATOM 745 C CA . THR A 1 98 ? -25.854 26.200 -2.715 1.00 33.56 98 THR A CA 1
ATOM 746 C C . THR A 1 98 ? -25.218 25.709 -1.417 1.00 33.56 98 THR A C 1
ATOM 748 O O . THR A 1 98 ? -25.430 24.576 -1.004 1.00 33.56 98 THR A O 1
ATOM 751 N N . GLY A 1 99 ? -24.389 26.562 -0.813 1.00 38.84 99 GLY A N 1
ATOM 752 C CA . GLY A 1 99 ? -23.439 26.220 0.244 1.00 38.84 99 GLY A CA 1
ATOM 753 C C . GLY A 1 99 ? -23.984 25.471 1.464 1.00 38.84 99 GLY A C 1
ATOM 754 O O . GLY A 1 99 ? -25.106 25.680 1.914 1.00 38.84 99 GLY A O 1
ATOM 755 N N . GLY A 1 100 ? -23.096 24.654 2.029 1.00 30.69 100 GLY A N 1
ATOM 756 C CA . GLY A 1 100 ? -23.294 23.892 3.258 1.00 30.69 100 GLY A CA 1
ATOM 757 C C . GLY A 1 100 ? -22.294 22.743 3.334 1.00 30.69 100 GLY A C 1
ATOM 758 O O . GLY A 1 100 ? -22.693 21.587 3.328 1.00 30.69 100 GLY A O 1
ATOM 759 N N . GLY A 1 101 ? -20.994 23.051 3.303 1.00 27.17 101 GLY A N 1
ATOM 760 C CA . GLY A 1 101 ? -19.946 22.033 3.373 1.00 27.17 101 GLY A CA 1
ATOM 761 C C . GLY A 1 101 ? -19.959 21.340 4.732 1.00 27.17 101 GLY A C 1
ATOM 762 O O . GLY A 1 101 ? -19.624 21.956 5.742 1.00 27.17 101 GLY A O 1
ATOM 763 N N . VAL A 1 102 ? -20.356 20.070 4.752 1.00 32.38 102 VAL A N 1
ATOM 764 C CA . VAL A 1 102 ? -20.080 19.16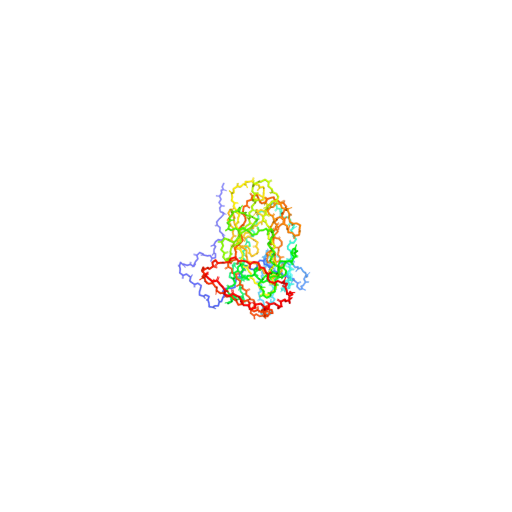0 5.864 1.00 32.38 102 VAL A CA 1
ATOM 765 C C . VAL A 1 102 ? -18.621 18.740 5.728 1.00 32.38 102 VAL A C 1
ATOM 767 O O . VAL A 1 102 ? -18.252 18.102 4.748 1.00 32.38 102 VAL A O 1
ATOM 770 N N . VAL A 1 103 ? -17.791 19.129 6.694 1.00 29.06 103 VAL A N 1
ATOM 771 C CA . VAL A 1 103 ? -16.444 18.573 6.857 1.00 29.06 103 VAL A CA 1
ATOM 772 C C . VAL A 1 103 ? -16.610 17.282 7.651 1.00 29.06 103 VAL A C 1
ATOM 774 O O . VAL A 1 103 ? -17.020 17.319 8.811 1.00 29.06 103 VAL A O 1
ATOM 777 N N . VAL A 1 104 ? -16.365 16.145 7.005 1.00 38.16 104 VAL A N 1
ATOM 778 C CA . VAL A 1 104 ? -16.292 14.837 7.663 1.00 38.16 104 VAL A CA 1
ATOM 779 C C . VAL A 1 104 ? -14.961 14.793 8.411 1.00 38.16 104 VAL A C 1
ATOM 781 O O . VAL A 1 104 ? -13.916 15.053 7.824 1.00 38.16 104 VAL A O 1
ATOM 784 N N . ALA A 1 105 ? -14.995 14.555 9.722 1.00 36.25 105 ALA A N 1
ATOM 785 C CA . ALA A 1 105 ? -13.783 14.300 10.488 1.00 36.25 105 ALA A CA 1
ATOM 786 C C . ALA A 1 105 ? -13.387 12.841 10.248 1.00 36.25 105 ALA A C 1
ATOM 788 O O . ALA A 1 105 ? -14.157 11.937 10.566 1.00 36.25 105 ALA A O 1
ATOM 789 N N . PHE A 1 106 ? -12.233 12.646 9.621 1.00 48.53 106 PHE A N 1
ATOM 790 C CA . PHE A 1 106 ? -11.718 11.335 9.248 1.00 48.53 106 PHE A CA 1
ATOM 791 C C . PHE A 1 106 ? -11.267 10.554 10.481 1.00 48.53 106 PHE A C 1
ATOM 793 O O . PHE A 1 106 ? -10.712 11.135 11.418 1.00 48.53 106 PHE A O 1
ATOM 800 N N . GLU A 1 107 ? -11.518 9.246 10.462 1.00 55.38 107 GLU A N 1
ATOM 801 C CA . GLU A 1 107 ? -10.976 8.299 11.435 1.00 55.38 107 GLU A CA 1
ATOM 802 C C . GLU A 1 107 ? -9.452 8.417 11.395 1.00 55.38 107 GLU A C 1
ATOM 804 O O . GLU A 1 107 ? -8.815 8.216 10.357 1.00 55.38 107 GLU A O 1
ATOM 809 N N . ASN A 1 108 ? -8.864 8.849 12.508 1.00 70.25 108 ASN A N 1
ATOM 810 C CA . ASN A 1 108 ? -7.415 8.953 12.596 1.00 70.25 108 ASN A CA 1
ATOM 811 C C . ASN A 1 108 ? -6.817 7.539 12.750 1.00 70.25 108 ASN A C 1
ATOM 813 O O . ASN A 1 108 ? -7.525 6.580 13.047 1.00 70.25 108 ASN A O 1
ATOM 817 N N . GLU A 1 109 ? -5.501 7.390 12.570 1.00 82.12 109 GLU A N 1
ATOM 818 C CA . GLU A 1 109 ? -4.827 6.085 12.695 1.00 82.12 109 GLU A CA 1
ATOM 819 C C . GLU A 1 109 ? -5.142 5.366 14.021 1.00 82.12 109 GLU A C 1
ATOM 821 O O . GLU A 1 109 ? -5.230 4.145 14.043 1.00 82.12 109 GLU A O 1
ATOM 826 N N . THR A 1 110 ? -5.330 6.106 15.120 1.00 83.00 110 THR A N 1
ATOM 827 C CA . THR A 1 110 ? -5.686 5.520 16.421 1.00 83.00 110 THR A CA 1
ATOM 828 C C . THR A 1 110 ? -7.083 4.911 16.411 1.00 83.00 110 THR A C 1
ATOM 830 O O . THR A 1 110 ? -7.255 3.842 16.982 1.00 83.00 110 THR A O 1
ATOM 833 N N . ASP A 1 111 ? -8.047 5.546 15.747 1.00 82.75 111 ASP A N 1
ATOM 834 C CA . ASP A 1 111 ? -9.412 5.026 15.639 1.00 82.75 111 ASP A CA 1
ATOM 835 C C . ASP A 1 111 ? -9.449 3.770 14.750 1.00 82.75 111 ASP A C 1
ATOM 837 O O . ASP A 1 111 ? -10.085 2.780 15.099 1.00 82.75 111 ASP A O 1
ATOM 841 N N . LEU A 1 112 ? -8.709 3.774 13.633 1.00 86.00 112 LEU A N 1
ATOM 842 C CA . LEU A 1 112 ? -8.631 2.633 12.706 1.00 86.00 112 LEU A CA 1
ATOM 843 C C . LEU A 1 112 ? -7.901 1.414 13.290 1.00 86.00 112 LEU A C 1
ATOM 845 O O . LEU A 1 112 ? -8.161 0.283 12.875 1.00 86.00 112 LEU A O 1
ATOM 849 N N . LEU A 1 113 ? -6.982 1.656 14.228 1.00 89.88 113 LEU A N 1
ATOM 850 C CA . LEU A 1 113 ? -6.247 0.630 14.968 1.00 89.88 113 LEU A CA 1
ATOM 851 C C . LEU A 1 113 ? -6.890 0.293 16.319 1.00 89.88 113 LEU A C 1
ATOM 853 O O . LEU A 1 113 ? -6.297 -0.472 17.080 1.00 89.88 113 LEU A O 1
ATOM 857 N N . ASP A 1 114 ? -8.063 0.836 16.658 1.00 88.94 114 ASP A N 1
ATOM 858 C CA . ASP A 1 114 ? -8.706 0.487 17.925 1.00 88.94 114 ASP A CA 1
ATOM 859 C C . ASP A 1 114 ? -9.015 -1.017 17.963 1.00 88.94 114 ASP A C 1
ATOM 861 O O . ASP A 1 114 ? -9.544 -1.598 17.015 1.00 88.94 114 ASP A O 1
ATOM 865 N N . GLY A 1 115 ? -8.608 -1.668 19.051 1.00 86.50 115 GLY A N 1
ATOM 866 C CA . GLY A 1 115 ? -8.657 -3.124 19.192 1.00 86.50 115 GLY A CA 1
ATOM 867 C C . GLY A 1 115 ? -7.560 -3.907 18.457 1.00 86.50 115 GLY A C 1
ATOM 868 O O . GLY A 1 115 ? -7.415 -5.092 18.738 1.00 86.50 115 GLY A O 1
ATOM 869 N N . TRP A 1 116 ? -6.748 -3.290 17.593 1.00 92.75 116 TRP A N 1
ATOM 870 C CA . TRP A 1 116 ? -5.631 -3.954 16.912 1.00 92.75 116 TRP A CA 1
ATOM 871 C C . TRP A 1 116 ? -4.344 -3.897 17.740 1.00 92.75 116 TRP A C 1
ATOM 873 O O . TRP A 1 116 ? -3.992 -2.876 18.333 1.00 92.75 116 TRP A O 1
ATOM 883 N N . GLU A 1 117 ? -3.583 -4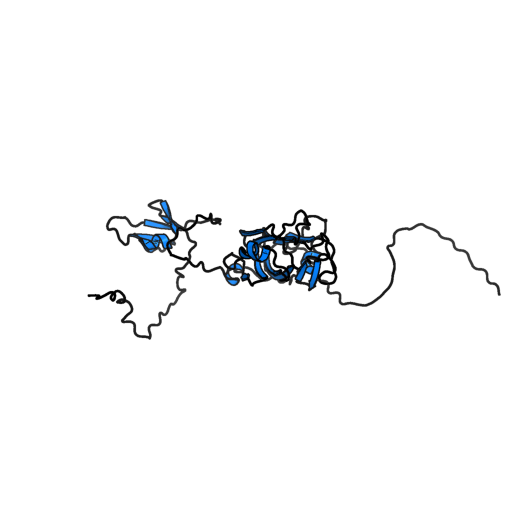.991 17.737 1.00 92.44 117 GLU A N 1
ATOM 884 C CA . GLU A 1 117 ? -2.281 -5.064 18.402 1.00 92.44 117 GLU A CA 1
ATOM 885 C C . GLU A 1 117 ? -1.151 -5.158 17.380 1.00 92.44 117 GLU A C 1
ATOM 887 O O . GLU A 1 117 ? -1.272 -5.821 16.352 1.00 92.44 117 GLU A O 1
ATOM 892 N N . GLN A 1 118 ? -0.020 -4.507 17.657 1.00 92.56 118 GLN A N 1
ATOM 893 C CA . GLN A 1 118 ? 1.147 -4.613 16.789 1.00 92.56 118 GLN A CA 1
ATOM 894 C C . GLN A 1 118 ? 1.691 -6.049 16.767 1.00 92.56 118 GLN A C 1
ATOM 896 O O . GLN A 1 118 ? 1.966 -6.631 17.814 1.00 92.56 118 GLN A O 1
ATOM 901 N N . ASP A 1 119 ? 1.942 -6.528 15.549 1.00 88.19 119 ASP A N 1
ATOM 902 C CA . ASP A 1 119 ? 2.683 -7.730 15.166 1.00 88.19 119 ASP A CA 1
ATOM 903 C C . ASP A 1 119 ? 3.916 -8.041 16.049 1.00 88.19 119 ASP A C 1
ATOM 905 O O . ASP A 1 119 ? 4.957 -7.438 15.748 1.00 88.19 119 ASP A O 1
ATOM 909 N N . PRO A 1 120 ? 3.917 -8.902 17.095 1.00 82.94 120 PRO A N 1
ATOM 910 C CA . PRO A 1 120 ? 5.140 -9.136 17.866 1.00 82.94 120 PRO A CA 1
ATOM 911 C C . PRO A 1 120 ? 6.247 -9.846 17.067 1.00 82.94 120 PRO A C 1
ATOM 913 O O . PRO A 1 120 ? 7.406 -9.813 17.489 1.00 82.94 120 PRO A O 1
ATOM 916 N N . GLU A 1 121 ? 5.932 -10.477 15.931 1.00 82.62 121 GLU A N 1
ATOM 917 C CA . GLU A 1 121 ? 6.902 -11.161 15.066 1.00 82.62 121 GLU A CA 1
ATOM 918 C C . GLU A 1 121 ? 7.851 -10.191 14.344 1.00 82.62 121 GLU A C 1
ATOM 920 O O . GLU A 1 121 ? 8.937 -10.594 13.923 1.00 82.62 121 GLU A O 1
ATOM 925 N N . GLY A 1 122 ? 7.501 -8.901 14.252 1.00 86.44 122 GLY A N 1
ATOM 926 C CA . GLY A 1 122 ? 8.389 -7.876 13.697 1.00 86.44 122 GLY A CA 1
ATOM 927 C C . GLY A 1 122 ? 8.664 -8.069 12.205 1.00 86.44 122 GLY A C 1
ATOM 928 O O . GLY A 1 122 ? 9.819 -8.047 11.770 1.00 86.44 122 GLY A O 1
ATOM 929 N N . TRP A 1 123 ? 7.600 -8.277 11.428 1.00 93.62 123 TRP A N 1
ATOM 930 C CA . TRP A 1 123 ? 7.669 -8.547 9.996 1.00 93.62 123 TRP A CA 1
ATOM 931 C C . TRP A 1 123 ? 8.505 -7.539 9.207 1.00 93.62 123 TRP A C 1
ATOM 933 O O . TRP A 1 123 ? 8.505 -6.333 9.456 1.00 93.62 123 TRP A O 1
ATOM 943 N N . THR A 1 124 ? 9.167 -8.068 8.179 1.00 96.00 124 THR A N 1
ATOM 944 C CA . THR A 1 124 ? 9.835 -7.281 7.143 1.00 96.00 124 THR A CA 1
ATOM 945 C C . THR A 1 124 ? 9.268 -7.648 5.783 1.00 96.00 124 THR A C 1
ATOM 947 O O . THR A 1 124 ? 8.821 -8.778 5.588 1.00 96.00 124 THR A O 1
ATOM 950 N N . LEU A 1 125 ? 9.315 -6.723 4.825 1.00 95.12 125 LEU A N 1
ATOM 951 C CA . LEU A 1 125 ? 8.784 -6.967 3.482 1.00 95.12 125 LEU A CA 1
ATOM 952 C C . LEU A 1 125 ? 9.524 -8.135 2.797 1.00 95.12 125 LEU A C 1
ATOM 954 O O . LEU A 1 125 ? 8.894 -9.036 2.247 1.00 95.12 125 LEU A O 1
ATOM 958 N N . GLN A 1 126 ? 10.852 -8.192 2.945 1.00 94.12 126 GLN A N 1
ATOM 959 C CA . GLN A 1 126 ? 11.671 -9.336 2.523 1.00 94.12 126 GLN A CA 1
ATOM 960 C C . GLN A 1 126 ? 11.286 -10.644 3.223 1.00 94.12 126 GLN A C 1
ATOM 962 O O . GLN A 1 126 ? 11.208 -11.689 2.581 1.00 94.12 126 GLN A O 1
ATOM 967 N N . GLY A 1 127 ? 11.062 -10.600 4.540 1.00 94.19 127 GLY A N 1
ATOM 968 C CA . GLY A 1 127 ? 10.678 -11.774 5.323 1.00 94.19 127 GLY A CA 1
ATOM 969 C C . GLY A 1 127 ? 9.323 -12.338 4.903 1.00 94.19 127 GLY A C 1
ATOM 970 O O . GLY A 1 127 ? 9.159 -13.554 4.864 1.00 94.19 127 GLY A O 1
ATOM 971 N N . ILE A 1 128 ? 8.378 -11.472 4.528 1.00 94.38 128 ILE A N 1
ATOM 972 C CA . ILE A 1 128 ? 7.091 -11.905 3.983 1.00 94.38 128 ILE A CA 1
ATOM 973 C C . ILE A 1 128 ? 7.295 -12.576 2.622 1.00 94.38 128 ILE A C 1
ATOM 975 O O . ILE A 1 128 ? 6.891 -13.723 2.460 1.00 94.38 128 ILE A O 1
ATOM 979 N N . ASN A 1 129 ? 7.984 -11.916 1.681 1.00 93.56 129 ASN A N 1
ATOM 980 C CA . ASN A 1 129 ? 8.206 -12.455 0.334 1.00 93.56 129 ASN A CA 1
ATOM 981 C C . ASN A 1 129 ? 8.936 -13.812 0.340 1.00 93.56 129 ASN A C 1
ATOM 983 O O . ASN A 1 129 ? 8.627 -14.676 -0.469 1.00 93.56 129 ASN A O 1
ATOM 987 N N . ALA A 1 130 ? 9.829 -14.062 1.304 1.00 91.50 130 ALA A N 1
ATOM 988 C CA . ALA A 1 130 ? 10.497 -15.360 1.451 1.00 91.50 130 ALA A CA 1
ATOM 989 C C . ALA A 1 130 ? 9.538 -16.546 1.710 1.00 91.50 130 ALA A C 1
ATOM 991 O O . ALA A 1 130 ? 9.935 -17.699 1.531 1.00 91.50 130 ALA A O 1
ATOM 992 N N . ASN A 1 131 ? 8.297 -16.277 2.130 1.00 89.31 131 ASN A N 1
ATOM 993 C CA . ASN A 1 131 ? 7.243 -17.270 2.356 1.00 89.31 131 ASN A CA 1
ATOM 994 C C . ASN A 1 131 ? 6.177 -17.275 1.239 1.00 89.31 131 ASN A C 1
ATOM 996 O O . ASN A 1 131 ? 5.135 -17.918 1.382 1.00 89.31 131 ASN A O 1
ATOM 1000 N N . CYS A 1 132 ? 6.432 -16.571 0.135 1.00 88.94 132 CYS A N 1
ATOM 1001 C CA . CYS A 1 132 ? 5.581 -16.517 -1.047 1.00 88.94 132 CYS A CA 1
ATOM 1002 C C . CYS A 1 132 ? 6.310 -17.263 -2.180 1.00 88.94 132 CYS A C 1
ATOM 1004 O O . CYS A 1 132 ? 7.353 -16.809 -2.648 1.00 88.94 132 CYS A O 1
ATOM 1006 N N . PRO A 1 133 ? 5.859 -18.465 -2.574 1.00 80.12 133 PRO A N 1
ATOM 1007 C CA . PRO A 1 133 ? 6.509 -19.230 -3.623 1.00 80.12 133 PRO A CA 1
ATOM 1008 C C . PRO A 1 133 ? 6.289 -18.555 -4.982 1.00 80.12 133 PRO A C 1
ATOM 1010 O O . PRO A 1 133 ? 5.146 -18.422 -5.422 1.00 80.12 133 PRO A O 1
ATOM 1013 N N . ASP A 1 134 ? 7.383 -18.222 -5.671 1.00 78.75 134 ASP A N 1
ATOM 1014 C CA . ASP A 1 134 ? 7.355 -17.796 -7.074 1.00 78.75 134 ASP A CA 1
ATOM 1015 C C . ASP A 1 134 ? 6.916 -18.969 -7.958 1.00 78.75 134 ASP A C 1
ATOM 1017 O O . ASP A 1 134 ? 7.672 -19.904 -8.249 1.00 78.75 134 ASP A O 1
ATOM 1021 N N . ILE A 1 135 ? 5.642 -18.936 -8.341 1.00 72.19 135 ILE A N 1
ATOM 1022 C CA . ILE A 1 135 ? 5.031 -19.895 -9.263 1.00 72.19 135 ILE A CA 1
ATOM 1023 C C . ILE A 1 135 ? 4.763 -19.279 -10.642 1.00 72.19 135 ILE A C 1
ATOM 1025 O O . ILE A 1 135 ? 4.088 -19.902 -11.461 1.00 72.19 135 ILE A O 1
ATOM 1029 N N . GLY A 1 136 ? 5.271 -18.069 -10.910 1.00 65.06 136 GLY A N 1
ATOM 1030 C CA . GLY A 1 136 ? 5.078 -17.346 -12.172 1.00 65.06 136 GLY A CA 1
ATOM 1031 C C . GLY A 1 136 ? 3.675 -16.764 -12.401 1.00 65.06 136 GLY A C 1
ATOM 1032 O O . GLY A 1 136 ? 3.439 -16.162 -13.444 1.00 65.06 136 GLY A O 1
ATOM 1033 N N . GLU A 1 137 ? 2.756 -16.914 -11.442 1.00 70.44 137 GLU A N 1
ATOM 1034 C CA . GLU A 1 137 ? 1.390 -16.365 -11.462 1.00 70.44 137 GLU A CA 1
ATOM 1035 C C . GLU A 1 137 ? 1.066 -15.748 -10.088 1.00 70.44 137 GLU A C 1
ATOM 1037 O O . GLU A 1 137 ? 1.864 -14.946 -9.615 1.00 70.44 137 GLU A O 1
ATOM 1042 N N . SER A 1 138 ? -0.073 -16.065 -9.461 1.00 72.12 138 SER A N 1
ATOM 1043 C CA . SER A 1 138 ? -0.452 -15.567 -8.131 1.00 72.12 138 SER A CA 1
ATOM 1044 C C . SER A 1 138 ? 0.390 -16.231 -7.032 1.00 72.12 138 SER A C 1
ATOM 1046 O O . SER A 1 138 ? 0.175 -17.412 -6.721 1.00 72.12 138 SER A O 1
ATOM 1048 N N . GLU A 1 139 ? 1.340 -15.507 -6.442 1.00 78.81 139 GLU A N 1
ATOM 1049 C CA . GLU A 1 139 ? 2.247 -16.022 -5.407 1.00 78.81 139 GLU A CA 1
ATOM 1050 C C . GLU A 1 139 ? 1.556 -16.027 -4.042 1.00 78.81 139 GLU A C 1
ATOM 1052 O O . GLU A 1 139 ? 1.659 -15.095 -3.242 1.00 78.81 139 GLU A O 1
ATOM 1057 N N . LYS A 1 140 ? 0.811 -17.103 -3.776 1.00 85.88 140 LYS A N 1
ATOM 1058 C CA . LYS A 1 140 ? 0.110 -17.289 -2.503 1.00 85.88 140 LYS A CA 1
ATOM 1059 C C . LYS A 1 140 ? 1.098 -17.451 -1.364 1.00 85.88 140 LYS A C 1
ATOM 1061 O O . LYS A 1 140 ? 1.782 -18.466 -1.283 1.00 85.88 140 LYS A O 1
ATOM 1066 N N . CYS A 1 141 ? 1.115 -16.497 -0.452 1.00 88.00 141 CYS A N 1
ATOM 1067 C CA . CYS A 1 141 ? 1.947 -16.594 0.732 1.00 88.00 141 CYS A CA 1
ATOM 1068 C C . CYS A 1 141 ? 1.267 -17.485 1.772 1.00 88.00 141 CYS A C 1
ATOM 1070 O O . CYS A 1 141 ? 0.043 -17.447 1.922 1.00 88.00 141 CYS A O 1
ATOM 1072 N N . ASP A 1 142 ? 2.042 -18.251 2.532 1.00 83.81 142 ASP A N 1
ATOM 1073 C CA . ASP A 1 142 ? 1.533 -19.045 3.652 1.00 83.81 142 ASP A CA 1
ATOM 1074 C C . ASP A 1 142 ? 2.067 -18.499 4.978 1.00 83.81 142 ASP A C 1
ATOM 1076 O O . ASP A 1 142 ? 3.261 -18.269 5.136 1.00 83.81 142 ASP A O 1
ATOM 1080 N N . GLY A 1 143 ? 1.173 -18.311 5.954 1.00 84.00 143 GLY A N 1
ATOM 1081 C CA . GLY A 1 143 ? 1.552 -17.912 7.313 1.00 84.00 143 GLY A CA 1
ATOM 1082 C C . GLY A 1 143 ? 2.097 -16.488 7.458 1.00 84.00 143 GLY A C 1
ATOM 1083 O O . GLY A 1 143 ? 2.797 -16.221 8.426 1.00 84.00 143 GLY A O 1
ATOM 1084 N N . THR A 1 144 ? 1.791 -15.591 6.519 1.00 92.25 144 THR A N 1
ATOM 1085 C CA . THR A 1 144 ? 2.242 -14.191 6.533 1.00 92.25 144 THR A CA 1
ATOM 1086 C C . THR A 1 144 ? 1.077 -13.197 6.534 1.00 92.25 144 THR A C 1
ATOM 1088 O O . THR A 1 144 ? -0.025 -13.572 6.124 1.00 92.25 144 THR A O 1
ATOM 1091 N N . PRO A 1 145 ? 1.315 -11.907 6.841 1.00 94.88 145 PRO A N 1
ATOM 1092 C CA . PRO A 1 145 ? 0.309 -10.844 6.732 1.00 94.88 145 PRO A CA 1
ATOM 1093 C C . PRO A 1 145 ? -0.274 -10.663 5.328 1.00 94.88 145 PRO A C 1
ATOM 1095 O O . PRO A 1 145 ? -1.383 -10.162 5.167 1.00 94.88 145 PRO A O 1
ATOM 1098 N N . PHE A 1 146 ? 0.453 -11.092 4.296 1.00 95.75 146 PHE A N 1
ATOM 1099 C CA . PHE A 1 146 ? -0.042 -11.097 2.924 1.00 95.75 146 PHE A CA 1
ATOM 1100 C C . PHE A 1 146 ? -0.651 -12.450 2.568 1.00 95.75 146 PHE A C 1
ATOM 1102 O O . PHE A 1 146 ? -0.173 -13.502 3.004 1.00 95.75 146 PHE A O 1
ATOM 1109 N N . SER A 1 147 ? -1.743 -12.423 1.812 1.00 93.56 147 SER A N 1
ATOM 1110 C CA . SER A 1 147 ? -2.316 -13.605 1.163 1.00 93.56 147 SER A CA 1
ATOM 1111 C C . SER A 1 147 ? -1.710 -13.821 -0.226 1.00 93.56 147 SER A C 1
ATOM 1113 O O . SER A 1 147 ? -1.570 -14.966 -0.653 1.00 93.56 147 SER A O 1
ATOM 1115 N N . GLU A 1 148 ? -1.261 -12.741 -0.863 1.00 93.81 148 GLU A N 1
ATOM 1116 C CA . GLU A 1 148 ? -0.440 -12.738 -2.068 1.00 93.81 148 GLU A CA 1
ATOM 1117 C C . GLU A 1 148 ? 0.618 -11.641 -1.961 1.00 93.81 148 GLU A C 1
ATOM 1119 O O . GLU A 1 148 ? 0.318 -10.529 -1.516 1.00 93.81 148 GLU A O 1
ATOM 1124 N N . PHE A 1 149 ? 1.845 -11.962 -2.366 1.00 95.06 149 PHE A N 1
ATOM 1125 C CA . PHE A 1 149 ? 2.891 -10.975 -2.582 1.00 95.06 149 PHE A CA 1
ATOM 1126 C C . PHE A 1 149 ? 3.786 -11.410 -3.727 1.00 95.06 149 PHE A C 1
ATOM 1128 O O . PHE A 1 149 ? 4.785 -12.101 -3.530 1.00 95.06 149 PHE A O 1
ATOM 1135 N N . THR A 1 150 ? 3.403 -10.956 -4.909 1.00 92.44 150 THR A N 1
ATOM 1136 C CA . THR A 1 150 ? 4.057 -11.278 -6.165 1.00 92.44 150 THR A CA 1
ATOM 1137 C C . THR A 1 150 ? 4.941 -10.113 -6.592 1.00 92.44 150 THR A C 1
ATOM 1139 O O . THR A 1 150 ? 4.477 -8.972 -6.626 1.00 92.44 150 THR A O 1
ATOM 1142 N N . ILE A 1 151 ? 6.195 -10.382 -6.960 1.00 93.00 151 ILE A N 1
ATOM 1143 C CA . ILE A 1 151 ? 7.101 -9.381 -7.547 1.00 93.00 151 ILE A CA 1
ATOM 1144 C C . ILE A 1 151 ? 7.539 -9.876 -8.921 1.00 93.00 151 ILE A C 1
ATOM 1146 O O . ILE A 1 151 ? 8.120 -10.951 -9.055 1.00 93.00 151 ILE A O 1
ATOM 1150 N N . ARG A 1 152 ? 7.263 -9.101 -9.969 1.00 89.69 152 ARG A N 1
ATOM 1151 C CA . ARG A 1 152 ? 7.488 -9.539 -11.346 1.00 89.69 152 ARG A CA 1
ATOM 1152 C C . ARG A 1 152 ? 8.835 -9.096 -11.890 1.00 89.69 152 ARG A C 1
ATOM 1154 O O . ARG A 1 152 ? 9.269 -7.953 -11.750 1.00 89.69 152 ARG A O 1
ATOM 1161 N N . GLY A 1 153 ? 9.463 -10.022 -12.608 1.00 86.75 153 GLY A N 1
ATOM 1162 C CA . GLY A 1 153 ? 10.725 -9.799 -13.295 1.00 86.75 153 GLY A CA 1
ATOM 1163 C C . GLY A 1 153 ? 11.950 -10.166 -12.462 1.00 86.75 153 GLY A C 1
ATOM 1164 O O . GLY A 1 153 ? 11.859 -10.719 -11.372 1.00 86.75 153 GLY A O 1
ATOM 1165 N N . ASN A 1 154 ? 13.134 -9.899 -13.013 1.00 88.62 154 ASN A N 1
ATOM 1166 C CA . ASN A 1 154 ? 14.391 -10.282 -12.373 1.00 88.62 154 ASN A CA 1
ATOM 1167 C C . ASN A 1 154 ? 14.810 -9.270 -11.300 1.00 88.62 154 ASN A C 1
ATOM 1169 O O . ASN A 1 154 ? 14.816 -8.068 -11.562 1.00 88.62 154 ASN A O 1
ATOM 1173 N N . GLN A 1 155 ? 15.273 -9.779 -10.158 1.00 92.31 155 GLN A N 1
ATOM 1174 C CA . GLN A 1 155 ? 15.872 -8.985 -9.088 1.00 92.31 155 GLN A CA 1
ATOM 1175 C C . GLN A 1 155 ? 17.233 -8.386 -9.498 1.00 92.31 155 GLN A C 1
ATOM 1177 O O . GLN A 1 155 ? 18.107 -9.090 -10.015 1.00 92.31 155 GLN A O 1
ATOM 1182 N N . GLY A 1 156 ? 17.436 -7.102 -9.210 1.00 91.62 156 GLY A N 1
ATOM 1183 C CA . GLY A 1 156 ? 18.691 -6.354 -9.317 1.00 91.62 156 GLY A CA 1
ATOM 1184 C C . GLY A 1 156 ? 19.431 -6.233 -7.981 1.00 91.62 156 GLY A C 1
ATOM 1185 O O . GLY A 1 156 ? 18.997 -6.770 -6.960 1.00 91.62 156 GLY A O 1
ATOM 1186 N N . GLN A 1 157 ? 20.585 -5.560 -7.978 1.00 90.75 157 GLN A N 1
ATOM 1187 C CA . GLN A 1 157 ? 21.335 -5.258 -6.746 1.00 90.75 157 GLN A CA 1
ATOM 1188 C C . GLN A 1 157 ? 21.186 -3.790 -6.321 1.00 90.75 157 GLN A C 1
ATOM 1190 O O . GLN A 1 157 ? 21.373 -3.471 -5.149 1.00 90.75 157 GLN A O 1
ATOM 1195 N N . ALA A 1 158 ? 20.822 -2.923 -7.258 1.00 88.88 158 ALA A N 1
ATOM 1196 C CA . ALA A 1 158 ? 20.527 -1.515 -7.076 1.00 88.88 158 ALA A CA 1
ATOM 1197 C C . ALA A 1 158 ? 19.405 -1.073 -8.032 1.00 88.88 158 ALA A C 1
ATOM 1199 O O . ALA A 1 158 ? 18.923 -1.860 -8.854 1.00 88.88 158 ALA A O 1
ATOM 1200 N N . MET A 1 159 ? 19.022 0.197 -7.902 1.00 88.19 159 MET A N 1
ATOM 1201 C CA . MET A 1 159 ? 18.141 0.903 -8.832 1.00 88.19 159 MET A CA 1
ATOM 1202 C C . MET A 1 159 ? 18.614 0.708 -10.275 1.00 88.19 159 MET A C 1
ATOM 1204 O O . MET A 1 159 ? 19.817 0.733 -10.536 1.00 88.19 159 MET A O 1
ATOM 1208 N N . ASP A 1 160 ? 17.672 0.432 -11.172 1.00 82.12 160 ASP A N 1
ATOM 1209 C CA . ASP A 1 160 ? 17.862 0.239 -12.620 1.00 82.12 160 ASP A CA 1
ATOM 1210 C C . ASP A 1 160 ? 18.796 -0.896 -13.061 1.00 82.12 160 ASP A C 1
ATOM 1212 O O . ASP A 1 160 ? 19.018 -1.111 -14.257 1.00 82.12 160 ASP A O 1
ATOM 1216 N N . ASP A 1 161 ? 19.314 -1.705 -12.132 1.00 84.00 161 ASP A N 1
ATOM 1217 C CA . ASP A 1 161 ? 20.110 -2.884 -12.489 1.00 84.00 161 ASP A CA 1
ATOM 1218 C C . ASP A 1 161 ? 19.263 -3.930 -13.233 1.00 84.00 161 ASP A C 1
ATOM 1220 O O . ASP A 1 161 ? 19.744 -4.638 -14.136 1.00 84.00 161 ASP A O 1
ATOM 1224 N N . LYS A 1 162 ? 18.011 -4.077 -12.780 1.00 88.00 162 LYS A N 1
ATOM 1225 C CA . LYS A 1 162 ? 16.963 -4.972 -13.286 1.00 88.00 162 LYS A CA 1
ATOM 1226 C C . LYS A 1 162 ? 15.586 -4.362 -12.973 1.00 88.00 162 LYS A C 1
ATOM 1228 O O . LYS A 1 162 ? 15.477 -3.174 -12.735 1.00 88.00 162 LYS A O 1
ATOM 1233 N N . ARG A 1 163 ? 14.547 -5.197 -12.978 1.00 90.44 163 ARG A N 1
ATOM 1234 C CA . ARG A 1 163 ? 13.129 -4.830 -12.843 1.00 90.44 163 ARG A CA 1
ATOM 1235 C C . ARG A 1 163 ? 12.786 -4.272 -11.470 1.00 90.44 163 ARG A C 1
ATOM 1237 O O . ARG A 1 163 ? 11.942 -3.401 -11.338 1.00 90.44 163 ARG A O 1
ATOM 1244 N N . TRP A 1 164 ? 13.412 -4.827 -10.445 1.00 93.75 164 TRP A N 1
ATOM 1245 C CA . TRP A 1 164 ? 13.144 -4.487 -9.060 1.00 93.75 164 TRP A CA 1
ATOM 1246 C C . TRP A 1 164 ? 14.369 -4.807 -8.210 1.00 93.75 164 TRP A C 1
ATOM 1248 O O . TRP A 1 164 ? 15.206 -5.626 -8.597 1.00 93.75 164 TRP A O 1
ATOM 1258 N N . TRP A 1 165 ? 14.490 -4.185 -7.046 1.00 94.44 165 TRP A N 1
ATOM 1259 C CA . TRP A 1 165 ? 15.550 -4.475 -6.086 1.00 94.44 165 TRP A CA 1
ATOM 1260 C C . TRP A 1 165 ? 15.064 -4.220 -4.662 1.00 94.44 165 TRP A C 1
ATOM 1262 O O . TRP A 1 165 ? 14.099 -3.499 -4.414 1.00 94.44 165 TRP A O 1
ATOM 1272 N N . TRP A 1 166 ? 15.759 -4.803 -3.694 1.00 96.81 166 TRP A N 1
ATOM 1273 C CA . TRP A 1 166 ? 15.530 -4.475 -2.295 1.00 96.81 166 TRP A CA 1
ATOM 1274 C C . TRP A 1 166 ? 16.369 -3.262 -1.908 1.00 96.81 166 TRP A C 1
ATOM 1276 O O . TRP A 1 166 ? 17.595 -3.344 -1.865 1.00 96.81 166 TRP A O 1
ATOM 1286 N N . VAL A 1 167 ? 15.714 -2.147 -1.584 1.00 96.19 167 VAL A N 1
ATOM 1287 C CA . VAL A 1 167 ? 16.386 -0.952 -1.045 1.00 96.19 167 VAL A CA 1
ATOM 1288 C C . VAL A 1 167 ? 16.886 -1.236 0.376 1.00 96.19 167 VAL A C 1
ATOM 1290 O O . VAL A 1 167 ? 17.975 -0.824 0.769 1.00 96.19 167 VAL A O 1
ATOM 1293 N N . ASN A 1 168 ? 16.074 -1.950 1.156 1.00 96.06 168 ASN A N 1
ATOM 1294 C CA . ASN A 1 168 ? 16.401 -2.526 2.460 1.00 96.06 168 ASN A CA 1
ATOM 1295 C C . ASN A 1 168 ? 15.392 -3.651 2.778 1.00 96.06 168 ASN A C 1
ATOM 1297 O O . ASN A 1 168 ? 14.540 -3.972 1.952 1.00 96.06 168 ASN A O 1
ATOM 1301 N N . THR A 1 169 ? 15.449 -4.237 3.978 1.00 95.31 169 THR A N 1
ATOM 1302 C CA . THR A 1 169 ? 14.568 -5.354 4.374 1.00 95.31 169 THR A CA 1
ATOM 1303 C C . THR A 1 169 ? 13.073 -5.013 4.347 1.00 95.31 169 THR A C 1
ATOM 1305 O O . THR A 1 169 ? 12.248 -5.907 4.183 1.00 95.31 169 THR A O 1
ATOM 1308 N N . ASN A 1 170 ? 12.716 -3.733 4.486 1.00 96.69 170 ASN A N 1
ATOM 1309 C CA . ASN A 1 170 ? 11.334 -3.249 4.550 1.00 96.69 170 ASN A CA 1
ATOM 1310 C C . ASN A 1 170 ? 10.900 -2.468 3.313 1.00 96.69 170 ASN A C 1
ATOM 1312 O O . ASN A 1 170 ? 9.779 -1.978 3.302 1.00 96.69 170 ASN A O 1
ATOM 1316 N N . THR A 1 171 ? 11.767 -2.286 2.314 1.00 97.94 171 THR A N 1
ATOM 1317 C CA . THR A 1 171 ? 11.482 -1.420 1.163 1.00 97.94 171 THR A CA 1
ATOM 1318 C C . THR A 1 171 ? 11.842 -2.119 -0.141 1.00 97.94 171 THR A C 1
ATOM 1320 O O . THR A 1 171 ? 13.012 -2.434 -0.381 1.00 97.94 171 THR A O 1
ATOM 1323 N N . LEU A 1 172 ? 10.830 -2.323 -0.979 1.00 98.19 172 LEU A N 1
ATOM 1324 C CA . LEU A 1 172 ? 10.937 -2.775 -2.362 1.00 98.19 172 LEU A CA 1
ATOM 1325 C C . LEU A 1 172 ? 11.050 -1.552 -3.278 1.00 98.19 172 LEU A C 1
ATOM 1327 O O . LEU A 1 172 ? 10.275 -0.613 -3.120 1.00 98.19 172 LEU A O 1
ATOM 1331 N N . GLY A 1 173 ? 11.997 -1.571 -4.212 1.00 96.94 173 GLY A N 1
ATOM 1332 C CA . GLY A 1 173 ? 12.057 -0.644 -5.342 1.00 96.94 173 GLY A CA 1
ATOM 1333 C C . GLY A 1 173 ? 11.659 -1.356 -6.633 1.00 96.94 173 GLY A C 1
ATOM 1334 O O . GLY A 1 173 ? 12.129 -2.469 -6.887 1.00 96.94 173 GLY A O 1
ATOM 1335 N N . LEU A 1 174 ? 10.802 -0.725 -7.427 1.00 94.56 174 LEU A N 1
ATOM 1336 C CA . LEU A 1 174 ? 10.427 -1.101 -8.788 1.00 94.56 174 LEU A CA 1
ATOM 1337 C C . LEU A 1 174 ? 11.060 -0.083 -9.740 1.00 94.56 174 LEU A C 1
ATOM 1339 O O . LEU A 1 174 ? 10.965 1.112 -9.485 1.00 94.56 174 LEU A O 1
ATOM 1343 N N . SER A 1 175 ? 11.722 -0.558 -10.794 1.00 91.00 175 SER A N 1
ATOM 1344 C CA . SER A 1 175 ? 12.396 0.291 -11.787 1.00 91.00 175 SER A CA 1
ATOM 1345 C C . SER A 1 175 ? 11.490 0.511 -12.990 1.00 91.00 175 SER A C 1
ATOM 1347 O O . SER A 1 175 ? 10.883 -0.459 -13.455 1.00 91.00 175 SER A O 1
ATOM 1349 N N . ASN A 1 176 ? 11.429 1.737 -13.510 1.00 85.56 176 ASN A N 1
ATOM 1350 C CA . ASN A 1 176 ? 10.800 2.024 -14.801 1.00 85.56 176 ASN A CA 1
ATOM 1351 C C . ASN A 1 176 ? 11.659 1.487 -15.963 1.00 85.56 176 ASN A C 1
ATOM 1353 O O . ASN A 1 176 ? 11.165 0.986 -16.967 1.00 85.56 176 ASN A O 1
ATOM 1357 N N . TYR A 1 177 ? 12.981 1.454 -15.776 1.00 73.12 177 TYR A N 1
ATOM 1358 C CA . TYR A 1 177 ? 13.958 1.024 -16.776 1.00 73.12 177 TYR A CA 1
ATOM 1359 C C . TYR A 1 177 ? 13.808 1.767 -18.121 1.00 73.12 177 TYR A C 1
ATOM 1361 O O . TYR A 1 177 ? 13.575 1.169 -19.177 1.00 73.12 177 TYR A O 1
ATOM 1369 N N . ASP A 1 178 ? 14.118 3.064 -18.120 1.00 66.06 178 ASP A N 1
ATOM 1370 C CA . ASP A 1 178 ? 14.085 3.976 -19.284 1.00 66.06 178 ASP A CA 1
ATOM 1371 C C . ASP A 1 178 ? 15.052 3.619 -20.432 1.00 66.06 178 ASP A C 1
ATOM 1373 O O . ASP A 1 178 ? 15.135 4.295 -21.462 1.00 66.06 178 ASP A O 1
ATOM 1377 N N . GLY A 1 179 ? 15.809 2.525 -20.310 1.00 57.16 179 GLY A N 1
ATOM 1378 C CA . GLY A 1 179 ? 16.769 2.039 -21.304 1.00 57.16 179 GLY A CA 1
ATOM 1379 C C . GLY A 1 179 ? 16.160 1.563 -22.634 1.00 57.16 179 GLY A C 1
ATOM 1380 O O . GLY A 1 179 ? 16.866 0.935 -23.429 1.00 57.16 179 GLY A O 1
ATOM 1381 N N . GLY A 1 180 ? 14.874 1.826 -22.893 1.00 53.53 180 GLY A N 1
ATOM 1382 C CA . GLY A 1 180 ? 14.194 1.535 -24.158 1.00 53.53 180 GLY A CA 1
ATOM 1383 C C . GLY A 1 180 ? 13.758 0.078 -24.326 1.00 53.53 180 GLY A C 1
ATOM 1384 O O . GLY A 1 180 ? 13.689 -0.427 -25.450 1.00 53.53 180 GLY A O 1
ATOM 1385 N N . SER A 1 181 ? 13.482 -0.624 -23.228 1.00 57.06 181 SER A N 1
ATOM 1386 C CA . SER A 1 181 ? 12.928 -1.981 -23.260 1.00 57.06 181 SER A CA 1
ATOM 1387 C C . SER A 1 181 ? 11.705 -2.078 -22.351 1.00 57.06 181 SER A C 1
ATOM 1389 O O . SER A 1 181 ? 11.594 -1.289 -21.431 1.00 57.06 181 SER A O 1
ATOM 1391 N N . LYS A 1 182 ? 10.819 -3.039 -22.638 1.00 61.19 182 LYS A N 1
ATOM 1392 C CA . LYS A 1 182 ? 9.559 -3.356 -21.934 1.00 61.19 182 LYS A CA 1
ATOM 1393 C C . LYS A 1 182 ? 9.795 -3.970 -20.557 1.00 61.19 182 LYS A C 1
ATOM 1395 O O . LYS A 1 182 ? 9.670 -5.190 -20.367 1.00 61.19 182 LYS A O 1
ATOM 1400 N N . ASN A 1 183 ? 10.451 -3.189 -19.713 1.00 66.50 183 ASN A N 1
ATOM 1401 C CA . ASN A 1 183 ? 11.406 -3.737 -18.786 1.00 66.50 183 ASN A CA 1
ATOM 1402 C C . ASN A 1 183 ? 11.251 -3.292 -17.341 1.00 66.50 183 ASN A C 1
ATOM 1404 O O . ASN A 1 183 ? 12.217 -3.359 -16.573 1.00 66.50 183 ASN A O 1
ATOM 1408 N N . SER A 1 184 ? 10.020 -3.023 -16.975 1.00 86.44 184 SER A N 1
ATOM 1409 C CA . SER A 1 184 ? 9.669 -2.284 -15.777 1.00 86.44 184 SER A CA 1
ATOM 1410 C C . SER A 1 184 ? 9.186 -3.229 -14.687 1.00 86.44 184 SER A C 1
ATOM 1412 O O . SER A 1 184 ? 8.784 -4.373 -14.949 1.00 86.44 184 SER A O 1
ATOM 1414 N N . GLY A 1 185 ? 9.350 -2.810 -13.441 1.00 90.88 185 GLY A N 1
ATOM 1415 C CA . GLY A 1 185 ? 8.959 -3.583 -12.273 1.00 90.88 185 GLY A CA 1
ATOM 1416 C C . GLY A 1 185 ? 7.448 -3.602 -12.088 1.00 90.88 185 GLY A C 1
ATOM 1417 O O . GLY A 1 185 ? 6.763 -2.629 -12.386 1.00 90.88 185 GLY A O 1
ATOM 1418 N N . ALA A 1 186 ? 6.947 -4.705 -11.538 1.00 93.12 186 ALA A N 1
ATOM 1419 C CA . ALA A 1 186 ? 5.572 -4.783 -11.073 1.00 93.12 186 ALA A CA 1
ATOM 1420 C C . ALA A 1 186 ? 5.483 -5.560 -9.757 1.00 93.12 186 ALA A C 1
ATOM 1422 O O . ALA A 1 186 ? 6.284 -6.470 -9.506 1.00 93.12 186 ALA A O 1
ATOM 1423 N N . CYS A 1 187 ? 4.511 -5.214 -8.919 1.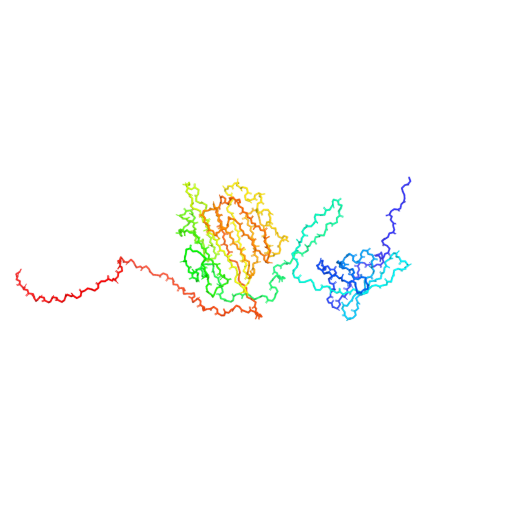00 95.25 187 CYS A N 1
ATOM 1424 C CA . CYS A 1 187 ? 4.170 -5.965 -7.723 1.00 95.25 187 CYS A CA 1
ATOM 1425 C C . CYS A 1 187 ? 2.657 -6.038 -7.491 1.00 95.25 187 CYS A C 1
ATOM 1427 O O . CYS A 1 187 ? 1.894 -5.146 -7.855 1.00 95.25 187 CYS A O 1
ATOM 1429 N N . GLU A 1 188 ? 2.241 -7.126 -6.855 1.00 95.56 188 GLU A N 1
ATOM 1430 C CA . GLU A 1 188 ? 0.864 -7.385 -6.446 1.00 95.56 188 GLU A CA 1
ATOM 1431 C C . GLU A 1 188 ? 0.891 -7.784 -4.968 1.00 95.56 188 GLU A C 1
ATOM 1433 O O . GLU A 1 188 ? 1.570 -8.744 -4.599 1.00 95.56 188 GLU A O 1
ATOM 1438 N N . ILE A 1 189 ? 0.176 -7.047 -4.118 1.00 97.31 189 ILE A N 1
ATOM 1439 C CA . ILE A 1 189 ? 0.071 -7.303 -2.677 1.00 97.31 189 ILE A CA 1
ATOM 1440 C C . ILE A 1 189 ? -1.403 -7.401 -2.303 1.00 97.31 189 ILE A C 1
ATOM 1442 O O . ILE A 1 189 ? -2.177 -6.484 -2.574 1.00 97.31 189 ILE A O 1
ATOM 1446 N N . HIS A 1 190 ? -1.787 -8.496 -1.646 1.00 97.06 190 HIS A N 1
ATOM 1447 C CA . HIS A 1 190 ? -3.128 -8.691 -1.085 1.00 97.06 190 HIS A CA 1
ATOM 1448 C C . HIS A 1 190 ? -3.014 -8.929 0.412 1.00 97.06 190 HIS A C 1
ATOM 1450 O O . HIS A 1 190 ? -2.299 -9.836 0.853 1.00 97.06 190 HIS A O 1
ATOM 1456 N N . ILE A 1 191 ? -3.755 -8.166 1.207 1.00 96.31 191 ILE A N 1
ATOM 1457 C CA . ILE A 1 191 ? -3.711 -8.282 2.665 1.00 96.31 191 ILE A CA 1
ATOM 1458 C C . ILE A 1 191 ? -4.561 -9.472 3.116 1.00 96.31 191 ILE A C 1
ATOM 1460 O O . ILE A 1 191 ? -5.685 -9.675 2.652 1.00 96.31 191 ILE A O 1
ATOM 1464 N N . ARG A 1 192 ? -4.012 -10.304 4.005 1.00 93.50 192 ARG A N 1
ATOM 1465 C CA . ARG A 1 192 ? -4.723 -11.461 4.554 1.00 93.50 192 ARG A CA 1
ATOM 1466 C C . ARG A 1 192 ? -5.742 -11.012 5.601 1.00 93.50 192 ARG A C 1
ATOM 1468 O O . ARG A 1 192 ? -5.467 -10.139 6.413 1.00 93.50 192 ARG A O 1
ATOM 1475 N N . GLU A 1 193 ? -6.890 -11.682 5.620 1.00 89.00 193 GLU A N 1
ATOM 1476 C CA . GLU A 1 193 ? -7.861 -11.589 6.716 1.00 89.00 193 GLU A CA 1
ATOM 1477 C C . GLU A 1 193 ? -7.206 -11.761 8.097 1.00 89.00 193 GLU A C 1
ATOM 1479 O O . GLU A 1 193 ? -6.319 -12.603 8.273 1.00 89.00 193 GLU A O 1
ATOM 1484 N N . GLY A 1 194 ? -7.662 -10.971 9.072 1.00 88.19 194 GLY A N 1
ATOM 1485 C CA . GLY A 1 194 ? -7.110 -10.941 10.433 1.00 88.19 194 GLY A CA 1
ATOM 1486 C C . GLY A 1 194 ? -5.836 -10.102 10.595 1.00 88.19 194 GLY A C 1
ATOM 1487 O O . GLY A 1 194 ? -5.298 -10.040 11.700 1.00 88.19 194 GLY A O 1
ATOM 1488 N N . TYR A 1 195 ? -5.364 -9.447 9.527 1.00 93.69 195 TYR A N 1
ATOM 1489 C CA . TYR A 1 195 ? -4.260 -8.488 9.571 1.00 93.69 195 TYR A CA 1
ATOM 1490 C C . TYR A 1 195 ? -4.695 -7.086 9.139 1.00 93.69 195 TYR A C 1
ATOM 1492 O O . TYR A 1 195 ? -5.515 -6.920 8.232 1.00 93.69 195 TYR A O 1
ATOM 1500 N N . GLN A 1 196 ? -4.047 -6.088 9.736 1.00 96.25 196 GLN A N 1
ATOM 1501 C CA . GLN A 1 196 ? -3.903 -4.751 9.179 1.00 96.25 196 GLN A CA 1
ATOM 1502 C C . GLN A 1 196 ? -2.429 -4.468 8.887 1.00 96.25 196 GLN A C 1
ATOM 1504 O O . GLN A 1 196 ? -1.532 -4.874 9.627 1.00 96.25 196 GLN A O 1
ATOM 1509 N N . VAL A 1 197 ? -2.161 -3.773 7.788 1.00 97.75 197 VAL A N 1
ATOM 1510 C CA . VAL A 1 197 ? -0.813 -3.493 7.299 1.00 97.75 197 VAL A CA 1
ATOM 1511 C C . VAL A 1 197 ? -0.720 -2.029 6.909 1.00 97.75 197 VAL A C 1
ATOM 1513 O O . VAL A 1 197 ? -1.487 -1.536 6.086 1.00 97.75 197 VAL A O 1
ATOM 1516 N N . LYS A 1 198 ? 0.274 -1.344 7.468 1.00 98.25 198 LYS A N 1
ATOM 1517 C CA . LYS A 1 198 ? 0.621 0.025 7.102 1.00 98.25 198 LYS A CA 1
ATOM 1518 C C . LYS A 1 198 ? 1.710 0.010 6.034 1.00 98.25 198 LYS A C 1
ATOM 1520 O O . LYS A 1 198 ? 2.844 -0.398 6.309 1.00 98.25 198 LYS A O 1
ATOM 1525 N N . LEU A 1 199 ? 1.366 0.455 4.829 1.00 98.62 199 LEU A N 1
ATOM 1526 C CA . LEU A 1 199 ? 2.278 0.583 3.695 1.00 98.62 199 LEU A CA 1
ATOM 1527 C C . LEU A 1 199 ? 2.463 2.053 3.324 1.00 98.62 199 LEU A C 1
ATOM 1529 O O . LEU A 1 199 ? 1.497 2.807 3.238 1.00 98.62 199 LEU A O 1
ATOM 1533 N N . LYS A 1 200 ? 3.706 2.444 3.047 1.00 98.38 200 LYS A N 1
ATOM 1534 C CA . LYS A 1 200 ? 4.030 3.720 2.410 1.00 98.38 200 LYS A CA 1
ATOM 1535 C C . LYS A 1 200 ? 4.480 3.468 0.980 1.00 98.38 200 LYS A C 1
ATOM 1537 O O . LYS A 1 200 ? 5.414 2.696 0.765 1.00 98.38 200 LYS A O 1
ATOM 1542 N N . VAL A 1 201 ? 3.838 4.130 0.027 1.00 98.12 201 VAL A N 1
ATOM 1543 C CA . VAL A 1 201 ? 4.193 4.080 -1.393 1.00 98.12 201 VAL A CA 1
ATOM 1544 C C . VAL A 1 201 ? 4.716 5.448 -1.798 1.00 98.12 201 VAL A C 1
ATOM 1546 O O . VAL A 1 201 ? 4.067 6.458 -1.533 1.00 98.12 201 VAL A O 1
ATOM 1549 N N . ARG A 1 202 ? 5.902 5.487 -2.403 1.00 95.69 202 ARG A N 1
ATOM 1550 C CA . ARG A 1 202 ? 6.528 6.702 -2.934 1.00 95.69 202 ARG A CA 1
ATOM 1551 C C . ARG A 1 202 ? 6.869 6.496 -4.403 1.00 95.69 202 ARG A C 1
ATOM 1553 O O . ARG A 1 202 ? 7.368 5.433 -4.754 1.00 95.69 202 ARG A O 1
ATOM 1560 N N . PHE A 1 203 ? 6.669 7.528 -5.198 1.00 92.00 203 PHE A N 1
ATOM 1561 C CA . PHE A 1 203 ? 7.038 7.611 -6.601 1.00 92.00 203 PHE A CA 1
ATOM 1562 C C . PHE A 1 203 ? 8.268 8.513 -6.729 1.00 92.00 203 PHE A C 1
ATOM 1564 O O . PHE A 1 203 ? 8.401 9.502 -6.002 1.00 92.00 203 PHE A O 1
ATOM 1571 N N . GLU A 1 204 ? 9.204 8.155 -7.597 1.00 87.38 204 GLU A N 1
ATOM 1572 C CA . GLU A 1 204 ? 10.183 9.114 -8.097 1.00 87.38 204 GLU A CA 1
ATOM 1573 C C . GLU A 1 204 ? 9.444 10.210 -8.884 1.00 87.38 204 GLU A C 1
ATOM 1575 O O . GLU A 1 204 ? 8.326 10.006 -9.346 1.00 87.38 204 GLU A O 1
ATOM 1580 N N . LYS A 1 205 ? 9.995 11.424 -8.909 1.00 69.62 205 LYS A N 1
ATOM 1581 C CA . LYS A 1 205 ? 9.396 12.578 -9.599 1.00 69.62 205 LYS A CA 1
ATOM 1582 C C . LYS A 1 205 ? 10.310 13.017 -10.737 1.00 69.62 205 LYS A C 1
ATOM 1584 O O . LYS A 1 205 ? 10.720 14.182 -10.775 1.00 69.62 205 LYS A O 1
ATOM 1589 N N . GLU A 1 206 ? 10.696 12.092 -11.604 1.00 56.94 206 GLU A N 1
ATOM 1590 C CA . GLU A 1 206 ? 11.577 12.362 -12.740 1.00 56.94 206 GLU A CA 1
ATOM 1591 C C . GLU A 1 206 ? 10.898 12.191 -14.112 1.00 56.94 206 GLU A C 1
ATOM 1593 O O . GLU A 1 206 ? 11.570 12.260 -15.130 1.00 56.94 206 GLU A O 1
ATOM 1598 N N . GLY A 1 207 ? 9.572 12.191 -14.213 1.00 54.72 207 GLY A N 1
ATOM 1599 C CA . GLY A 1 207 ? 8.904 12.293 -15.512 1.00 54.72 207 GLY A CA 1
ATOM 1600 C C . GLY A 1 207 ? 7.436 12.655 -15.360 1.00 54.72 207 GLY A C 1
ATOM 1601 O O . GLY A 1 207 ? 6.643 11.888 -14.831 1.00 54.72 207 GLY A O 1
ATOM 1602 N N . GLU A 1 208 ? 7.023 13.837 -15.827 1.00 52.47 208 GLU A N 1
ATOM 1603 C CA . GLU A 1 208 ? 5.602 14.216 -15.823 1.00 52.47 208 GLU A CA 1
ATOM 1604 C C . GLU A 1 208 ? 4.842 13.431 -16.902 1.00 52.47 208 GLU A C 1
ATOM 1606 O O . GLU A 1 208 ? 4.674 13.884 -18.037 1.00 52.47 208 GLU A O 1
ATOM 1611 N N . TYR A 1 209 ? 4.356 12.251 -16.531 1.00 65.69 209 TYR A N 1
ATOM 1612 C CA . TYR A 1 209 ? 3.301 11.554 -17.254 1.00 65.69 209 TYR A CA 1
ATOM 1613 C C . TYR A 1 209 ? 2.060 11.457 -16.368 1.00 65.69 209 TYR A C 1
ATOM 1615 O O . TYR A 1 209 ? 2.142 11.434 -15.140 1.00 65.69 209 TYR A O 1
ATOM 1623 N N . GLY A 1 210 ? 0.892 11.477 -17.016 1.00 75.44 210 GLY A N 1
ATOM 1624 C CA . GLY A 1 210 ? -0.398 11.873 -16.440 1.00 75.44 210 GLY A CA 1
ATOM 1625 C C . GLY A 1 210 ? -0.861 11.165 -15.162 1.00 75.44 210 GLY A C 1
ATOM 1626 O O . GLY A 1 210 ? -1.765 11.686 -14.522 1.00 75.44 210 GLY A O 1
ATOM 1627 N N . PHE A 1 211 ? -0.234 10.062 -14.731 1.00 86.81 211 PHE A N 1
ATOM 1628 C CA . PHE A 1 211 ? -0.575 9.393 -13.473 1.00 86.81 211 PHE A CA 1
ATOM 1629 C C . PHE A 1 211 ? -0.561 10.357 -12.279 1.00 86.81 211 PHE A C 1
ATOM 1631 O O . PHE A 1 211 ? -1.534 10.407 -11.530 1.00 86.81 211 PHE A O 1
ATOM 1638 N N . MET A 1 212 ? 0.497 11.160 -12.113 1.00 86.44 212 MET A N 1
ATOM 1639 C CA . MET A 1 212 ? 0.600 12.073 -10.964 1.00 86.44 212 MET A CA 1
ATOM 1640 C C . MET A 1 212 ? -0.407 13.235 -11.022 1.00 86.44 212 MET A C 1
ATOM 1642 O O . MET A 1 212 ? -0.784 13.772 -9.978 1.00 86.44 212 MET A O 1
ATOM 1646 N N . GLU A 1 213 ? -0.841 13.624 -12.224 1.00 83.56 213 GLU A N 1
ATOM 1647 C CA . GLU A 1 213 ? -1.771 14.739 -12.455 1.00 83.56 213 GLU A CA 1
ATOM 1648 C C . GLU A 1 213 ? -3.247 14.319 -12.460 1.00 83.56 213 GLU A C 1
ATOM 1650 O O . GLU A 1 213 ? -4.107 15.160 -12.199 1.00 83.56 213 GLU A O 1
ATOM 1655 N N . ASP A 1 214 ? -3.536 13.049 -12.744 1.00 85.25 214 ASP A N 1
ATOM 1656 C CA . ASP A 1 214 ? -4.889 12.502 -12.864 1.00 85.25 214 ASP A CA 1
ATOM 1657 C C . ASP A 1 214 ? -5.128 11.473 -11.750 1.00 85.25 214 ASP A C 1
ATOM 1659 O O . ASP A 1 214 ? -5.609 11.808 -10.666 1.00 85.25 214 ASP A O 1
ATOM 1663 N N . SER A 1 215 ? -4.661 10.243 -11.941 1.00 86.75 215 SER A N 1
ATOM 1664 C CA . SER A 1 215 ? -4.969 9.105 -11.068 1.00 86.75 215 SER A CA 1
ATOM 1665 C C . SER A 1 215 ? -4.449 9.222 -9.630 1.00 86.75 215 SER A C 1
ATOM 1667 O O . SER A 1 215 ? -5.118 8.823 -8.677 1.00 86.75 215 SER A O 1
ATOM 1669 N N . PHE A 1 216 ? -3.272 9.813 -9.418 1.00 89.69 216 PHE A N 1
ATOM 1670 C CA . PHE A 1 216 ? -2.739 10.044 -8.073 1.00 89.69 216 PHE A CA 1
ATOM 1671 C C . PHE A 1 216 ? -3.570 11.073 -7.294 1.00 89.69 216 PHE A C 1
ATOM 1673 O O . PHE A 1 216 ? -3.494 11.133 -6.061 1.00 89.69 216 PHE A O 1
ATOM 1680 N N . THR A 1 217 ? -4.362 11.909 -7.974 1.00 87.62 217 THR A N 1
ATOM 1681 C CA . THR A 1 217 ? -5.215 12.907 -7.314 1.00 87.62 217 THR A CA 1
ATOM 1682 C C . THR A 1 217 ? -6.417 12.280 -6.610 1.00 87.62 217 THR A C 1
ATOM 1684 O O . THR A 1 217 ? -6.836 12.832 -5.592 1.00 87.62 217 THR A O 1
ATOM 1687 N N . ASP A 1 218 ? -6.860 11.096 -7.049 1.00 88.75 218 ASP A N 1
ATOM 1688 C CA . ASP A 1 218 ? -7.939 10.319 -6.419 1.00 88.75 218 ASP A CA 1
ATOM 1689 C C . ASP A 1 218 ? -7.570 9.844 -5.009 1.00 88.75 218 ASP A C 1
ATOM 1691 O O . ASP A 1 218 ? -8.412 9.770 -4.112 1.00 88.75 218 ASP A O 1
ATOM 1695 N N . ILE A 1 219 ? -6.283 9.567 -4.779 1.00 91.00 219 ILE A N 1
ATOM 1696 C CA . ILE A 1 219 ? -5.783 9.229 -3.449 1.00 91.00 219 ILE A CA 1
ATOM 1697 C C . ILE A 1 219 ? -5.868 10.489 -2.597 1.00 91.00 219 ILE A C 1
ATOM 1699 O O . ILE A 1 219 ? -5.214 11.491 -2.876 1.00 91.00 219 ILE A O 1
ATOM 1703 N N . THR A 1 220 ? -6.653 10.461 -1.531 1.00 88.31 220 THR A N 1
ATOM 1704 C CA . THR A 1 220 ? -6.828 11.610 -0.639 1.00 88.31 220 THR A CA 1
ATOM 1705 C C . THR A 1 220 ? -6.844 11.136 0.801 1.00 88.31 220 THR A C 1
ATOM 1707 O O . THR A 1 220 ? -7.328 10.045 1.087 1.00 88.31 220 THR A O 1
ATOM 1710 N N . THR A 1 221 ? -6.370 11.972 1.726 1.00 86.50 221 THR A N 1
ATOM 1711 C CA . THR A 1 221 ? -6.529 11.727 3.173 1.00 86.50 221 THR A CA 1
ATOM 1712 C C . THR A 1 221 ? -7.988 11.780 3.624 1.00 86.50 221 THR A C 1
ATOM 1714 O O . THR A 1 221 ? -8.282 11.509 4.782 1.00 86.50 221 THR A O 1
ATOM 1717 N N . ASP A 1 222 ? -8.895 12.134 2.711 1.00 82.06 222 ASP A N 1
ATOM 1718 C CA . ASP A 1 222 ? -10.331 12.074 2.934 1.00 82.06 222 ASP A CA 1
ATOM 1719 C C . ASP A 1 222 ? -10.877 10.638 2.781 1.00 82.06 222 ASP A C 1
ATOM 1721 O O . ASP A 1 222 ? -12.011 10.337 3.157 1.00 82.06 222 ASP A O 1
ATOM 1725 N N . SER A 1 223 ? -10.072 9.732 2.220 1.00 85.00 223 SER A N 1
ATOM 1726 C CA . SER A 1 223 ? -10.417 8.322 2.074 1.00 85.00 223 SER A CA 1
ATOM 1727 C C . SER A 1 223 ? -10.028 7.534 3.331 1.00 85.00 223 SER A C 1
ATOM 1729 O O . SER A 1 223 ? -8.891 7.668 3.795 1.00 85.00 223 SER A O 1
ATOM 1731 N N . PRO A 1 224 ? -10.915 6.674 3.873 1.00 83.25 224 PRO A N 1
ATOM 1732 C CA . PRO A 1 224 ? -10.593 5.831 5.022 1.00 83.25 224 PRO A CA 1
ATOM 1733 C C . PRO A 1 224 ? -9.312 5.023 4.801 1.00 83.25 224 PRO A C 1
ATOM 1735 O O . PRO A 1 224 ? -9.096 4.453 3.733 1.00 83.25 224 PRO A O 1
ATOM 1738 N N . GLY A 1 225 ? -8.449 4.992 5.815 1.00 89.31 225 GLY A N 1
ATOM 1739 C CA . GLY A 1 225 ? -7.165 4.296 5.762 1.00 89.31 225 GLY A CA 1
ATOM 1740 C C . GLY A 1 225 ? -6.048 5.024 5.013 1.00 89.31 225 GLY A C 1
ATOM 1741 O O . GLY A 1 225 ? -4.904 4.607 5.150 1.00 89.31 225 GLY A O 1
ATOM 1742 N N . ILE A 1 226 ? -6.291 6.126 4.295 1.00 95.00 226 ILE A N 1
ATOM 1743 C CA . ILE A 1 226 ? -5.205 6.967 3.763 1.00 95.00 226 ILE A CA 1
ATOM 1744 C C . ILE A 1 226 ? -4.761 7.955 4.847 1.00 95.00 226 ILE A C 1
ATOM 1746 O O . ILE A 1 226 ? -5.409 8.963 5.111 1.00 95.00 226 ILE A O 1
ATOM 1750 N N . LEU A 1 227 ? -3.634 7.657 5.488 1.00 91.38 227 LEU A N 1
ATOM 1751 C CA . LEU A 1 227 ? -3.155 8.362 6.681 1.00 91.38 227 LEU A CA 1
ATOM 1752 C C . LEU A 1 227 ? -2.346 9.621 6.357 1.00 91.38 227 LEU A C 1
ATOM 1754 O O . LEU A 1 227 ? -2.356 10.596 7.104 1.00 91.38 227 LEU A O 1
ATOM 1758 N N . GLU A 1 228 ? -1.596 9.583 5.260 1.00 91.44 228 GLU A N 1
ATOM 1759 C CA . GLU A 1 228 ? -0.735 10.676 4.817 1.00 91.44 228 GLU A CA 1
ATOM 1760 C C . GLU A 1 228 ? -0.722 10.700 3.292 1.00 91.44 228 GLU A C 1
ATOM 1762 O O . GLU A 1 228 ? -0.695 9.648 2.654 1.00 91.44 228 GLU A O 1
ATOM 1767 N N . LYS A 1 229 ? -0.679 11.901 2.714 1.00 90.31 229 LYS A N 1
ATOM 1768 C CA . LYS A 1 229 ? -0.366 12.114 1.304 1.00 90.31 229 LYS A CA 1
ATOM 1769 C C . LYS A 1 229 ? 0.567 13.311 1.157 1.00 90.31 229 LYS A C 1
ATOM 1771 O O . LYS A 1 229 ? 0.314 14.378 1.715 1.00 90.31 229 LYS A O 1
ATOM 1776 N N . THR A 1 230 ? 1.628 13.131 0.385 1.00 90.38 230 THR A N 1
ATOM 1777 C CA . THR A 1 230 ? 2.518 14.190 -0.090 1.00 90.38 230 THR A CA 1
ATOM 1778 C C . THR A 1 230 ? 2.362 14.345 -1.599 1.00 90.38 230 THR A C 1
ATOM 1780 O O . THR A 1 230 ? 1.471 13.783 -2.231 1.00 90.38 230 THR A O 1
ATOM 1783 N N . GLU A 1 231 ? 3.235 15.146 -2.191 1.00 88.62 231 GLU A N 1
ATOM 1784 C CA . GLU A 1 231 ? 3.258 15.362 -3.628 1.00 88.62 231 GLU A CA 1
ATOM 1785 C C . GLU A 1 231 ? 3.730 14.140 -4.439 1.00 88.62 231 GLU A C 1
ATOM 1787 O O . GLU A 1 231 ? 3.486 14.107 -5.638 1.00 88.62 231 GLU A O 1
ATOM 1792 N N . ASP A 1 232 ? 4.427 13.191 -3.808 1.00 89.94 232 ASP A N 1
ATOM 1793 C CA . ASP A 1 232 ? 5.085 12.012 -4.397 1.00 89.94 232 ASP A CA 1
ATOM 1794 C C . ASP A 1 232 ? 4.820 10.715 -3.619 1.00 89.94 232 ASP A C 1
ATOM 1796 O O . ASP A 1 232 ? 5.385 9.673 -3.936 1.00 89.94 232 ASP A O 1
ATOM 1800 N N . SER A 1 233 ? 4.043 10.750 -2.538 1.00 94.44 233 SER A N 1
ATOM 1801 C CA . SER A 1 233 ? 3.854 9.571 -1.698 1.00 94.44 233 SER A CA 1
ATOM 1802 C C . SER A 1 233 ? 2.515 9.567 -0.989 1.00 94.44 233 SER A C 1
ATOM 1804 O O . SER A 1 233 ? 1.892 10.610 -0.789 1.00 94.44 233 SER A O 1
ATOM 1806 N N . PHE A 1 234 ? 2.092 8.385 -0.567 1.00 96.56 234 PHE A N 1
ATOM 1807 C CA . PHE A 1 234 ? 1.002 8.221 0.381 1.00 96.56 234 PHE A CA 1
ATOM 1808 C C . PHE A 1 234 ? 1.313 7.093 1.361 1.00 96.56 234 PHE A C 1
ATOM 1810 O O . PHE A 1 234 ? 2.103 6.189 1.076 1.00 96.56 234 PHE A O 1
ATOM 1817 N N . THR A 1 235 ? 0.666 7.148 2.518 1.00 98.06 235 THR A N 1
ATOM 1818 C CA . THR A 1 235 ? 0.700 6.095 3.531 1.00 98.06 235 THR A CA 1
ATOM 1819 C C . THR A 1 235 ? -0.715 5.570 3.716 1.00 98.06 235 THR A C 1
ATOM 1821 O O . THR A 1 235 ? -1.612 6.341 4.053 1.00 98.06 235 THR A O 1
ATOM 1824 N N . ALA A 1 236 ? -0.910 4.271 3.508 1.00 97.69 236 ALA A N 1
ATOM 1825 C CA . ALA A 1 236 ? -2.189 3.593 3.655 1.00 97.69 236 ALA A CA 1
ATOM 1826 C C . ALA A 1 236 ? -2.132 2.557 4.784 1.00 97.69 236 ALA A C 1
ATOM 1828 O O . ALA A 1 236 ? -1.179 1.784 4.883 1.00 97.69 236 ALA A O 1
ATOM 1829 N N . LEU A 1 237 ? -3.168 2.529 5.615 1.00 97.50 237 LEU A N 1
ATOM 1830 C CA . LEU A 1 237 ? -3.477 1.454 6.545 1.00 97.50 237 LEU A CA 1
ATOM 1831 C C . LEU A 1 237 ? -4.530 0.558 5.898 1.00 97.50 237 LEU A C 1
ATOM 1833 O O . LEU A 1 237 ? -5.694 0.933 5.767 1.00 97.50 237 LEU A O 1
ATOM 1837 N N . MET A 1 238 ? -4.091 -0.615 5.469 1.00 97.12 238 MET A N 1
ATOM 1838 C CA . MET A 1 238 ? -4.872 -1.589 4.715 1.00 97.12 238 MET A CA 1
ATOM 1839 C C . MET A 1 238 ? -5.282 -2.743 5.632 1.00 97.12 238 MET A C 1
ATOM 1841 O O . MET A 1 238 ? -4.547 -3.074 6.559 1.00 97.12 238 MET A O 1
ATOM 1845 N N . GLN A 1 239 ? -6.417 -3.380 5.373 1.00 94.12 239 GLN A N 1
ATOM 1846 C CA . GLN A 1 239 ? -6.949 -4.513 6.137 1.00 94.12 239 GLN A CA 1
ATOM 1847 C C . GLN A 1 239 ? -7.163 -5.747 5.256 1.00 94.12 239 GLN A C 1
ATOM 1849 O O . GLN A 1 239 ? -7.042 -5.679 4.037 1.00 94.12 239 GLN A O 1
ATOM 1854 N N . GLY A 1 240 ? -7.513 -6.880 5.866 1.00 93.44 240 GLY A N 1
ATOM 1855 C CA . GLY A 1 240 ? -7.895 -8.099 5.149 1.00 93.44 240 GLY A CA 1
ATOM 1856 C C . GLY A 1 240 ? -8.806 -7.852 3.939 1.00 93.44 240 GLY A C 1
ATOM 1857 O O . GLY A 1 240 ? -9.818 -7.160 4.036 1.00 93.44 240 GLY A O 1
ATOM 1858 N N . GLY A 1 241 ? -8.414 -8.389 2.779 1.00 91.69 241 GLY A N 1
ATOM 1859 C CA . GLY A 1 241 ? -9.158 -8.232 1.522 1.00 91.69 241 GLY A CA 1
ATOM 1860 C C . GLY A 1 241 ? -8.870 -6.942 0.737 1.00 91.69 241 GLY A C 1
ATOM 1861 O O . GLY A 1 241 ? -9.448 -6.748 -0.344 1.00 91.69 241 GLY A O 1
ATOM 1862 N N . ASP A 1 242 ? -7.984 -6.083 1.246 1.00 97.38 242 ASP A N 1
ATOM 1863 C CA . ASP A 1 242 ? -7.415 -4.947 0.521 1.00 97.38 242 ASP A CA 1
ATOM 1864 C C . ASP A 1 242 ? -6.268 -5.371 -0.403 1.00 97.38 242 ASP A C 1
ATOM 1866 O O . ASP A 1 242 ? -5.650 -6.430 -0.233 1.00 97.38 242 ASP A O 1
ATOM 1870 N N . LYS A 1 243 ? -5.975 -4.521 -1.392 1.00 97.50 243 LYS A N 1
ATOM 1871 C CA . LYS A 1 243 ? -5.024 -4.826 -2.462 1.00 97.50 243 LYS A CA 1
ATOM 1872 C C . LYS A 1 243 ? -4.271 -3.580 -2.929 1.00 97.50 243 LYS A C 1
ATOM 1874 O O . LYS A 1 243 ? -4.857 -2.510 -3.081 1.00 97.50 243 LYS A O 1
ATOM 1879 N N . LEU A 1 244 ? -2.981 -3.763 -3.200 1.00 98.19 244 LEU A N 1
ATOM 1880 C CA . LEU A 1 244 ? -2.121 -2.835 -3.930 1.00 98.19 244 LEU A CA 1
ATOM 1881 C C . LEU A 1 244 ? -1.578 -3.559 -5.166 1.00 98.19 244 LEU A C 1
ATOM 1883 O O . LEU A 1 244 ? -0.989 -4.633 -5.052 1.00 98.19 244 LEU A O 1
ATOM 1887 N N . SER A 1 245 ? -1.777 -2.963 -6.333 1.00 97.06 245 SER A N 1
ATOM 1888 C CA . SER A 1 245 ? -1.268 -3.431 -7.620 1.00 97.06 245 SER A CA 1
ATOM 1889 C C . SER A 1 245 ? -0.491 -2.299 -8.263 1.00 97.06 245 SER A C 1
ATOM 1891 O O . SER A 1 245 ? -1.006 -1.182 -8.340 1.00 97.06 245 SER A O 1
ATOM 1893 N N . ILE A 1 246 ? 0.738 -2.575 -8.678 1.00 95.31 246 ILE A N 1
ATOM 1894 C CA . ILE A 1 246 ? 1.586 -1.623 -9.388 1.00 95.31 246 ILE A CA 1
ATOM 1895 C C . ILE A 1 246 ? 2.245 -2.381 -10.535 1.00 95.31 246 ILE A C 1
ATOM 1897 O O . ILE A 1 246 ? 2.995 -3.322 -10.291 1.00 95.31 246 ILE A O 1
ATOM 1901 N N . ASP A 1 247 ? 2.016 -1.946 -11.762 1.00 92.38 247 ASP A N 1
ATOM 1902 C CA . ASP A 1 247 ? 2.777 -2.320 -12.949 1.00 92.38 247 ASP A CA 1
ATOM 1903 C C . ASP A 1 247 ? 3.149 -1.025 -13.657 1.00 92.38 247 ASP A C 1
ATOM 1905 O O . ASP A 1 247 ? 2.283 -0.315 -14.152 1.00 92.38 247 ASP A O 1
ATOM 1909 N N . ILE A 1 248 ? 4.434 -0.685 -13.662 1.00 89.00 248 ILE A N 1
ATOM 1910 C CA . ILE A 1 248 ? 4.884 0.622 -14.144 1.00 89.00 248 ILE A CA 1
ATOM 1911 C C . ILE A 1 248 ? 4.455 0.859 -15.609 1.00 89.00 248 ILE A C 1
ATOM 1913 O O . ILE A 1 248 ? 3.897 1.913 -15.936 1.00 89.00 248 ILE A O 1
ATOM 1917 N N . ASP A 1 249 ? 4.596 -0.156 -16.468 1.00 84.06 249 ASP A N 1
ATOM 1918 C CA . ASP A 1 249 ? 4.409 -0.017 -17.917 1.00 84.06 249 ASP A CA 1
ATOM 1919 C C . ASP A 1 249 ? 3.290 -0.865 -18.528 1.00 84.06 249 ASP A C 1
ATOM 1921 O O . ASP A 1 249 ? 3.050 -0.738 -19.731 1.00 84.06 249 ASP A O 1
ATOM 1925 N N . ASP A 1 250 ? 2.537 -1.626 -17.726 1.00 85.69 250 ASP A N 1
ATOM 1926 C CA . ASP A 1 250 ? 1.511 -2.581 -18.201 1.00 85.69 250 ASP A CA 1
ATOM 1927 C C . ASP A 1 250 ? 2.131 -3.725 -19.037 1.00 85.69 250 ASP A C 1
ATOM 1929 O O . ASP A 1 250 ? 1.611 -4.169 -20.067 1.00 85.69 250 ASP A O 1
ATOM 1933 N N . ASP A 1 251 ? 3.304 -4.198 -18.606 1.00 82.56 251 ASP A N 1
ATOM 1934 C CA . ASP A 1 251 ? 4.023 -5.305 -19.246 1.00 82.56 251 ASP A CA 1
ATOM 1935 C C . ASP A 1 251 ? 3.665 -6.680 -18.643 1.00 82.56 251 ASP A C 1
ATOM 1937 O O . ASP A 1 251 ? 4.014 -7.725 -19.215 1.00 82.56 251 ASP A O 1
ATOM 1941 N N . TRP A 1 252 ? 2.954 -6.711 -17.510 1.00 82.69 252 TRP A N 1
ATOM 1942 C CA . TRP A 1 252 ? 2.721 -7.897 -16.691 1.00 82.69 252 TRP A CA 1
ATOM 1943 C C . TRP A 1 252 ? 1.235 -8.210 -16.519 1.00 82.69 252 TRP A C 1
ATOM 1945 O O . TRP A 1 252 ? 0.575 -7.812 -15.562 1.00 82.69 252 TRP A O 1
ATOM 1955 N N . GLY A 1 253 ? 0.718 -9.058 -17.411 1.00 81.19 253 GLY A N 1
ATOM 1956 C CA . GLY A 1 253 ? -0.658 -9.543 -17.318 1.00 81.19 253 GLY A CA 1
ATOM 1957 C C . GLY A 1 253 ? -0.998 -10.122 -15.936 1.00 81.19 253 GLY A C 1
ATOM 1958 O O . GLY A 1 253 ? -0.277 -10.969 -15.407 1.00 81.19 253 GLY A O 1
ATOM 1959 N N . GLY A 1 254 ? -2.129 -9.683 -15.378 1.00 80.06 254 GLY A N 1
ATOM 1960 C CA . GLY A 1 254 ? -2.593 -10.068 -14.041 1.00 80.06 254 GLY A CA 1
ATOM 1961 C C . GLY A 1 254 ? -2.219 -9.079 -12.934 1.00 80.06 254 GLY A C 1
ATOM 1962 O O . GLY A 1 254 ? -2.801 -9.167 -11.856 1.00 80.06 254 GLY A O 1
ATOM 1963 N N . THR A 1 255 ? -1.334 -8.121 -13.210 1.00 83.94 255 THR A N 1
ATOM 1964 C CA . THR A 1 255 ? -1.058 -6.961 -12.356 1.00 83.94 255 THR A CA 1
ATOM 1965 C C . THR A 1 255 ? -1.611 -5.721 -13.059 1.00 83.94 255 THR A C 1
ATOM 1967 O O . THR A 1 255 ? -1.445 -5.566 -14.263 1.00 83.94 255 THR A O 1
ATOM 1970 N N . ALA A 1 256 ? -2.372 -4.896 -12.342 1.00 87.31 256 ALA A N 1
ATOM 1971 C CA . ALA A 1 256 ? -2.899 -3.648 -12.882 1.00 87.31 256 ALA A CA 1
ATOM 1972 C C . ALA A 1 256 ? -1.814 -2.573 -12.835 1.00 87.31 256 ALA A C 1
ATOM 1974 O O . ALA A 1 256 ? -0.959 -2.601 -11.949 1.00 87.31 256 ALA A O 1
ATOM 1975 N N . ARG A 1 257 ? -1.897 -1.600 -13.746 1.00 89.62 257 ARG A N 1
ATOM 1976 C CA . ARG A 1 257 ? -0.926 -0.507 -13.823 1.00 89.62 257 ARG A CA 1
ATOM 1977 C C . ARG A 1 257 ? -0.822 0.246 -12.507 1.00 89.62 257 ARG A C 1
ATOM 1979 O O . ARG A 1 257 ? 0.238 0.304 -11.890 1.00 89.62 257 ARG A O 1
ATOM 1986 N N . PHE A 1 258 ? -1.967 0.696 -12.010 1.00 93.81 258 PHE A N 1
ATOM 1987 C CA . PHE A 1 258 ? -2.112 1.057 -10.614 1.00 93.81 258 PHE A CA 1
ATOM 1988 C C . PHE A 1 258 ? -3.507 0.697 -10.127 1.00 93.81 258 PHE A C 1
ATOM 1990 O O . PHE A 1 258 ? -4.500 1.145 -10.690 1.00 93.81 258 PHE A O 1
ATOM 1997 N N . TYR A 1 259 ? -3.595 -0.075 -9.052 1.00 96.25 259 TYR A N 1
ATOM 1998 C CA . TYR A 1 259 ? -4.856 -0.292 -8.355 1.00 96.25 259 TYR A CA 1
ATOM 1999 C C . TYR A 1 259 ? -4.626 -0.260 -6.854 1.00 96.25 259 TYR A C 1
ATOM 2001 O O . TYR A 1 259 ? -3.722 -0.920 -6.332 1.00 96.25 259 TYR A O 1
ATOM 2009 N N . LEU A 1 260 ? -5.480 0.482 -6.160 1.00 97.69 260 LEU A N 1
ATOM 2010 C CA . LEU A 1 260 ? -5.422 0.630 -4.719 1.00 97.69 260 LEU A CA 1
ATOM 2011 C C . LEU A 1 260 ? -6.818 0.458 -4.133 1.00 97.69 260 LEU A C 1
ATOM 2013 O O . LEU A 1 260 ? -7.724 1.244 -4.406 1.00 97.69 260 LEU A O 1
ATOM 2017 N N . LYS A 1 261 ? -6.951 -0.536 -3.261 1.00 95.94 261 LYS A N 1
ATOM 2018 C CA . LYS A 1 261 ? -8.121 -0.745 -2.418 1.00 95.94 261 LYS A CA 1
ATOM 2019 C C . LYS A 1 261 ? -7.707 -0.665 -0.961 1.00 95.94 261 LYS A C 1
ATOM 2021 O O . LYS A 1 261 ? -6.778 -1.365 -0.568 1.00 95.94 261 LYS A O 1
ATOM 2026 N N . VAL A 1 262 ? -8.381 0.174 -0.184 1.00 94.25 262 VAL A N 1
ATOM 2027 C CA . VAL A 1 262 ? -8.051 0.454 1.218 1.00 94.25 262 VAL A CA 1
ATOM 2028 C C . VAL A 1 262 ? -9.335 0.484 2.034 1.00 94.25 262 VAL A C 1
ATOM 2030 O O . VAL A 1 262 ? -10.318 1.101 1.629 1.00 94.25 262 VAL A O 1
ATOM 2033 N N . GLN A 1 263 ? -9.342 -0.201 3.175 1.00 89.62 263 GLN A N 1
ATOM 2034 C CA . GLN A 1 263 ? -10.494 -0.327 4.066 1.00 89.62 263 GLN A CA 1
ATOM 2035 C C . GLN A 1 263 ? -11.761 -0.804 3.331 1.00 89.62 263 GLN A C 1
ATOM 2037 O O . GLN A 1 263 ? -12.878 -0.366 3.604 1.00 89.62 263 GLN A O 1
ATOM 2042 N N . GLY A 1 264 ? -11.599 -1.719 2.368 1.00 87.75 264 GLY A N 1
ATOM 2043 C CA . GLY A 1 264 ? -12.698 -2.243 1.558 1.00 87.75 264 GLY A CA 1
ATOM 2044 C C . GLY A 1 264 ? -13.165 -1.339 0.408 1.00 87.75 264 GLY A C 1
ATOM 2045 O O . GLY A 1 264 ? -14.022 -1.778 -0.363 1.00 87.75 264 GLY A O 1
ATOM 2046 N N . LEU A 1 265 ? -12.616 -0.129 0.264 1.00 87.62 265 LEU A N 1
ATOM 2047 C CA . LEU A 1 265 ? -12.976 0.844 -0.769 1.00 87.62 265 LEU A CA 1
ATOM 2048 C C . LEU A 1 265 ? -11.941 0.860 -1.900 1.00 87.62 265 LEU A C 1
ATOM 2050 O O . LEU A 1 265 ? -10.747 0.994 -1.642 1.00 87.62 265 LEU A O 1
ATOM 2054 N N . ASP A 1 266 ? -12.403 0.772 -3.147 1.00 93.12 266 ASP A N 1
ATOM 2055 C CA . ASP A 1 266 ? -11.564 1.006 -4.325 1.00 93.12 266 ASP A CA 1
ATOM 2056 C C . ASP A 1 266 ? -11.244 2.507 -4.402 1.00 93.12 266 ASP A C 1
ATOM 2058 O O . ASP A 1 266 ? -12.129 3.319 -4.672 1.00 93.12 266 ASP A O 1
ATOM 2062 N N . ILE A 1 267 ? -9.997 2.874 -4.102 1.00 92.25 267 ILE A N 1
ATOM 2063 C CA . ILE A 1 267 ? -9.534 4.268 -4.080 1.00 92.25 267 ILE A CA 1
ATOM 2064 C C . ILE A 1 267 ? -9.217 4.738 -5.493 1.00 92.25 267 ILE A C 1
ATOM 2066 O O . ILE A 1 267 ? -9.603 5.833 -5.884 1.00 92.25 267 ILE A O 1
ATOM 2070 N N . THR A 1 268 ? -8.508 3.910 -6.257 1.00 92.62 268 THR A N 1
ATOM 2071 C CA . THR A 1 268 ? -8.169 4.208 -7.647 1.00 92.62 268 THR A CA 1
ATOM 2072 C C . THR A 1 268 ? -7.901 2.919 -8.423 1.00 92.62 268 THR A C 1
ATOM 2074 O O 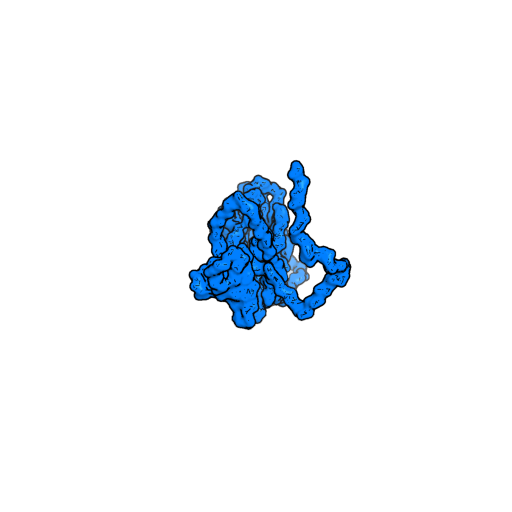. THR A 1 268 ? -7.422 1.926 -7.865 1.00 92.62 268 THR A O 1
ATOM 2077 N N . ASP A 1 269 ? -8.249 2.950 -9.705 1.00 93.00 269 ASP A N 1
ATOM 2078 C CA . ASP A 1 269 ? -8.012 1.909 -10.705 1.00 93.00 269 ASP A CA 1
ATOM 2079 C C . ASP A 1 269 ? -7.599 2.616 -11.998 1.00 93.00 269 ASP A C 1
ATOM 2081 O O . ASP A 1 269 ? -8.430 3.155 -12.735 1.00 93.00 269 ASP A O 1
ATOM 2085 N N . SER A 1 270 ? -6.292 2.699 -12.215 1.00 89.25 270 SER A N 1
ATOM 2086 C CA . SER A 1 270 ? -5.689 3.510 -13.258 1.00 89.25 270 SER A CA 1
ATOM 2087 C C . SER A 1 270 ? -4.982 2.658 -14.297 1.00 89.25 270 SER A C 1
ATOM 2089 O O . SER A 1 270 ? -4.315 1.668 -13.995 1.00 89.25 270 SER A O 1
ATOM 2091 N N . ASN A 1 271 ? -5.084 3.121 -15.541 1.00 87.75 271 ASN A N 1
ATOM 2092 C CA . ASN A 1 271 ? -4.296 2.630 -16.665 1.00 87.75 271 ASN A CA 1
ATOM 2093 C C . ASN A 1 271 ? -3.236 3.655 -17.114 1.00 87.75 271 ASN A C 1
ATOM 2095 O O . ASN A 1 271 ? -2.627 3.476 -18.174 1.00 87.75 271 ASN A O 1
ATOM 2099 N N . ASP A 1 272 ? -3.014 4.725 -16.348 1.00 86.19 272 ASP A N 1
ATOM 2100 C CA . ASP A 1 272 ? -2.001 5.741 -16.644 1.00 86.19 272 ASP A CA 1
ATOM 2101 C C . ASP A 1 272 ? -0.598 5.205 -16.359 1.00 86.19 272 ASP A C 1
ATOM 2103 O O . ASP A 1 272 ? -0.380 4.510 -15.369 1.00 86.19 272 ASP A O 1
ATOM 2107 N N . SER A 1 273 ? 0.360 5.522 -17.236 1.00 83.88 273 SER A N 1
ATOM 2108 C CA . SER A 1 273 ? 1.755 5.098 -17.060 1.00 83.88 273 SER A CA 1
ATOM 2109 C C . SER A 1 273 ? 2.352 5.714 -15.807 1.00 83.88 273 SER A C 1
ATOM 2111 O O . SER A 1 273 ? 2.250 6.927 -15.612 1.00 83.88 273 SER A O 1
ATOM 2113 N N . ILE A 1 274 ? 3.022 4.882 -15.018 1.00 85.50 274 ILE A N 1
ATOM 2114 C CA . ILE A 1 274 ? 3.836 5.324 -13.894 1.00 85.50 274 ILE A CA 1
ATOM 2115 C C . ILE A 1 274 ? 5.268 5.396 -14.417 1.00 85.50 274 ILE A C 1
ATOM 2117 O O . ILE A 1 274 ? 5.985 4.420 -14.341 1.00 85.50 274 ILE A O 1
ATOM 2121 N N . ASP A 1 275 ? 5.682 6.508 -15.011 1.00 77.69 275 ASP A N 1
ATOM 2122 C CA . ASP A 1 275 ? 6.964 6.594 -15.740 1.00 77.69 275 ASP A CA 1
ATOM 2123 C C . ASP A 1 275 ? 8.194 6.797 -14.831 1.00 77.69 275 ASP A C 1
ATOM 2125 O O . ASP A 1 275 ? 9.162 7.439 -15.215 1.00 77.69 275 ASP A O 1
ATOM 2129 N N . ASP A 1 276 ? 8.141 6.310 -13.596 1.00 85.12 276 ASP A N 1
ATOM 2130 C CA . ASP A 1 276 ? 9.121 6.623 -12.558 1.00 85.12 276 ASP A CA 1
ATOM 2131 C C . ASP A 1 276 ? 9.258 5.450 -11.574 1.00 85.12 276 ASP A C 1
ATOM 2133 O O . ASP A 1 276 ? 8.325 4.659 -11.377 1.00 85.12 276 ASP A O 1
ATOM 2137 N N . GLU A 1 277 ? 10.413 5.339 -10.909 1.00 90.69 277 GLU A N 1
ATOM 2138 C CA . GLU A 1 277 ? 10.650 4.314 -9.891 1.00 90.69 277 GLU A CA 1
ATOM 2139 C C . GLU A 1 277 ? 9.603 4.376 -8.773 1.00 90.69 277 GLU A C 1
ATOM 2141 O O . GLU A 1 277 ? 9.311 5.427 -8.193 1.00 90.69 277 GLU A O 1
ATOM 2146 N N . VAL A 1 278 ? 9.101 3.207 -8.376 1.00 94.62 278 VAL A N 1
ATOM 2147 C CA . VAL A 1 278 ? 8.126 3.090 -7.288 1.00 94.62 278 VAL A CA 1
ATOM 2148 C C . VAL A 1 278 ? 8.742 2.373 -6.102 1.00 94.62 278 VAL A C 1
ATOM 2150 O O . VAL A 1 278 ? 9.366 1.321 -6.221 1.00 94.62 278 VAL A O 1
ATOM 2153 N N . TYR A 1 279 ? 8.527 2.925 -4.917 1.00 97.38 279 TYR A N 1
ATOM 2154 C CA . TYR A 1 279 ? 9.063 2.430 -3.663 1.00 97.38 279 TYR A CA 1
ATOM 2155 C C . TYR A 1 279 ? 7.912 2.025 -2.752 1.00 97.38 279 TYR A C 1
ATOM 2157 O O . TYR A 1 279 ? 7.142 2.877 -2.311 1.00 97.38 279 TYR A O 1
ATOM 2165 N N . VAL A 1 280 ? 7.823 0.739 -2.418 1.00 98.56 280 VAL A N 1
ATOM 2166 C CA . VAL A 1 280 ? 6.824 0.203 -1.484 1.00 98.56 280 VAL A CA 1
ATOM 2167 C C . VAL A 1 280 ? 7.516 -0.165 -0.181 1.00 98.56 280 VAL A C 1
ATOM 2169 O O . VAL A 1 280 ? 8.411 -1.013 -0.153 1.00 98.56 280 VAL A O 1
ATOM 2172 N N . LYS A 1 281 ? 7.110 0.476 0.914 1.00 98.50 281 LYS A N 1
ATOM 2173 C CA . LYS A 1 281 ? 7.691 0.300 2.242 1.00 98.50 281 LYS A CA 1
ATOM 2174 C C . LYS A 1 281 ? 6.663 -0.244 3.226 1.00 98.50 281 LYS A C 1
ATOM 2176 O O . LYS A 1 281 ? 5.597 0.338 3.396 1.00 98.50 281 LYS A O 1
ATOM 2181 N N . LEU A 1 282 ? 7.037 -1.298 3.945 1.00 98.31 282 LEU A N 1
ATOM 2182 C CA . LEU A 1 282 ? 6.301 -1.782 5.110 1.00 98.31 282 LEU A CA 1
ATOM 2183 C C . LEU A 1 282 ? 6.636 -0.931 6.341 1.00 98.31 282 LEU A C 1
ATOM 2185 O O . LEU A 1 282 ? 7.803 -0.843 6.736 1.00 98.31 282 LEU A O 1
ATOM 2189 N N . GLU A 1 283 ? 5.625 -0.311 6.947 1.00 96.62 283 GLU A N 1
ATOM 2190 C CA . GLU A 1 283 ? 5.779 0.516 8.152 1.00 96.62 283 GLU A CA 1
ATOM 2191 C C . GLU A 1 283 ? 5.219 -0.142 9.414 1.00 96.62 283 GLU A C 1
ATOM 2193 O O . GLU A 1 283 ? 5.735 0.110 10.503 1.00 96.62 283 GLU A O 1
ATOM 2198 N N . GLY A 1 284 ? 4.212 -1.006 9.280 1.00 95.38 284 GLY A N 1
ATOM 2199 C CA . GLY A 1 284 ? 3.603 -1.696 10.413 1.00 95.38 284 GLY A CA 1
ATOM 2200 C C . GLY A 1 284 ? 2.743 -2.879 9.989 1.00 95.38 284 GLY A C 1
ATOM 2201 O O . GLY A 1 284 ? 2.189 -2.895 8.891 1.00 95.38 284 GLY A O 1
ATOM 2202 N N . VAL A 1 285 ? 2.644 -3.864 10.877 1.00 96.69 285 VAL A N 1
ATOM 2203 C CA . VAL A 1 285 ? 1.731 -5.005 10.782 1.00 96.69 285 VAL A CA 1
ATOM 2204 C C . VAL A 1 285 ? 1.031 -5.124 12.123 1.00 96.69 285 VAL A C 1
ATOM 2206 O O . VAL A 1 285 ? 1.681 -5.024 13.167 1.00 96.69 285 VAL A O 1
ATOM 2209 N N . TYR A 1 286 ? -0.273 -5.336 12.079 1.00 95.44 286 TYR A N 1
ATOM 2210 C CA . TYR A 1 286 ? -1.142 -5.425 13.236 1.00 95.44 286 TYR A CA 1
ATOM 2211 C C . TYR A 1 286 ? -2.064 -6.631 13.082 1.00 95.44 286 TYR A C 1
ATOM 2213 O O . TYR A 1 286 ? -2.428 -7.005 11.964 1.00 95.44 286 TYR A O 1
ATOM 2221 N N . ILE A 1 287 ? -2.430 -7.235 14.204 1.00 92.75 287 ILE A N 1
ATOM 2222 C CA . ILE A 1 287 ? -3.325 -8.387 14.290 1.00 92.75 287 ILE A CA 1
ATOM 2223 C C . ILE A 1 287 ? -4.548 -8.038 15.125 1.00 92.75 287 ILE A C 1
ATOM 2225 O O . ILE A 1 287 ? -4.457 -7.277 16.089 1.00 92.75 287 ILE A O 1
ATOM 2229 N N . ASP A 1 288 ? -5.678 -8.626 14.754 1.00 86.31 288 ASP A N 1
ATOM 2230 C CA . ASP A 1 288 ? -6.882 -8.602 15.573 1.00 86.31 288 ASP A CA 1
ATOM 2231 C C . ASP A 1 288 ? -6.736 -9.679 16.670 1.00 86.31 288 ASP A C 1
ATOM 2233 O O . ASP A 1 288 ? -6.694 -10.874 16.351 1.00 86.31 288 ASP A O 1
ATOM 2237 N N . PRO A 1 289 ? -6.627 -9.311 17.960 1.00 81.12 289 PRO A N 1
ATOM 2238 C CA . PRO A 1 289 ? -6.511 -10.272 19.051 1.00 81.12 289 PRO A CA 1
ATOM 2239 C C . PRO A 1 289 ? -7.803 -11.073 19.280 1.00 81.12 289 PRO A C 1
ATOM 2241 O O . PRO A 1 289 ? -7.746 -12.157 19.869 1.00 81.12 289 PRO A O 1
ATOM 2244 N N . GLU A 1 290 ? -8.961 -10.579 18.830 1.00 79.50 290 GLU A N 1
ATOM 2245 C CA . GLU A 1 290 ? -10.241 -11.286 18.919 1.00 79.50 290 GLU A CA 1
ATOM 2246 C C . GLU A 1 290 ? -10.403 -12.315 17.794 1.00 79.50 290 GLU A C 1
ATOM 2248 O O . GLU A 1 290 ? -10.972 -13.388 18.018 1.00 79.50 290 GLU A O 1
ATOM 2253 N N . ASN A 1 291 ? -9.846 -12.030 16.613 1.00 79.00 291 ASN A N 1
ATOM 2254 C CA . ASN A 1 291 ? -9.855 -12.922 15.452 1.00 79.00 291 ASN A CA 1
ATOM 2255 C C . ASN A 1 291 ? -8.443 -13.133 14.888 1.00 79.00 291 ASN A C 1
ATOM 2257 O O . ASN A 1 291 ? -8.178 -12.783 13.732 1.00 79.00 291 ASN A O 1
ATOM 2261 N N . PRO A 1 292 ? -7.526 -13.739 15.667 1.00 74.88 292 PRO A N 1
ATOM 2262 C CA . PRO A 1 292 ? -6.152 -13.870 15.236 1.00 74.88 292 PRO A CA 1
ATOM 2263 C C . PRO A 1 292 ? -6.074 -14.759 13.991 1.00 74.88 292 PRO A C 1
ATOM 2265 O O . PRO A 1 292 ? -6.783 -15.774 13.892 1.00 74.88 292 PRO A O 1
ATOM 2268 N N . PRO A 1 293 ? -5.185 -14.421 13.048 1.00 74.00 293 PRO A N 1
ATOM 2269 C CA . PRO A 1 293 ? -4.954 -15.240 11.875 1.00 74.00 293 PRO A CA 1
ATOM 2270 C C . PRO A 1 293 ? -4.533 -16.653 12.311 1.00 74.00 293 PRO A C 1
ATOM 2272 O O . PRO A 1 293 ? -3.871 -16.826 13.343 1.00 74.00 293 PRO A O 1
ATOM 2275 N N . PRO A 1 294 ? -4.920 -17.702 11.562 1.00 66.25 294 PRO A N 1
ATOM 2276 C CA . PRO A 1 294 ? -4.532 -19.064 11.901 1.00 66.25 294 PRO A CA 1
ATOM 2277 C C . PRO A 1 294 ? -3.009 -19.139 11.988 1.00 66.25 294 PRO A C 1
ATOM 2279 O O . PRO A 1 294 ? -2.337 -18.690 11.064 1.00 66.25 294 PRO A O 1
ATOM 2282 N N . ALA A 1 295 ? -2.491 -19.694 13.092 1.00 59.25 295 ALA A N 1
ATOM 2283 C CA . ALA A 1 295 ? -1.063 -19.730 13.398 1.00 59.25 295 ALA A CA 1
ATOM 2284 C C . ALA A 1 295 ? -0.241 -20.166 12.173 1.00 59.25 295 ALA A C 1
ATOM 2286 O O . ALA A 1 295 ? -0.205 -21.348 11.815 1.00 59.25 295 ALA A O 1
ATOM 2287 N N . GLY A 1 296 ? 0.389 -19.187 11.521 1.00 52.78 296 GLY A N 1
ATOM 2288 C CA . GLY A 1 296 ? 1.355 -19.413 10.463 1.00 52.78 296 GLY A CA 1
ATOM 2289 C C . GLY A 1 296 ? 2.563 -20.109 11.066 1.00 52.78 296 GLY A C 1
ATOM 2290 O O . GLY A 1 296 ? 2.995 -19.775 12.167 1.00 52.78 296 GLY A O 1
ATOM 2291 N N . GLY A 1 297 ? 3.089 -21.131 10.394 1.00 43.91 297 GLY A N 1
ATOM 2292 C CA . GLY A 1 297 ? 4.316 -21.783 10.834 1.00 43.91 297 GLY A CA 1
ATOM 2293 C C . GLY A 1 297 ? 5.450 -20.766 10.818 1.00 43.91 297 GLY A C 1
ATOM 2294 O O . GLY A 1 297 ? 5.966 -20.473 9.748 1.00 43.91 297 GLY A O 1
ATOM 2295 N N . GLY A 1 298 ? 5.796 -20.237 11.995 1.00 38.41 298 GLY A N 1
ATOM 2296 C CA . GLY A 1 298 ? 6.777 -19.174 12.179 1.00 38.41 298 GLY A CA 1
ATOM 2297 C C . GLY A 1 298 ? 8.014 -19.369 11.310 1.00 38.41 298 GLY A C 1
ATOM 2298 O O . GLY A 1 298 ? 8.802 -20.303 11.507 1.00 38.41 298 GLY A O 1
ATOM 2299 N N . GLY A 1 299 ? 8.172 -18.468 10.344 1.00 41.25 299 GLY A N 1
ATOM 2300 C CA . GLY A 1 299 ? 9.387 -18.317 9.568 1.00 41.25 299 GLY A CA 1
ATOM 2301 C C . GLY A 1 299 ? 10.483 -17.848 10.509 1.00 41.25 299 GLY A C 1
ATOM 2302 O O . GLY A 1 299 ? 10.594 -16.671 10.828 1.00 41.25 299 GLY A O 1
ATOM 2303 N N . ASN A 1 300 ? 11.276 -18.797 10.997 1.00 38.69 300 ASN A N 1
ATOM 2304 C CA . ASN A 1 300 ? 12.439 -18.539 11.824 1.00 38.69 300 ASN A CA 1
ATOM 2305 C C . ASN A 1 300 ? 13.384 -17.598 11.054 1.00 38.69 300 ASN A C 1
ATOM 2307 O O . ASN A 1 300 ? 14.097 -18.040 10.152 1.00 38.69 300 ASN A O 1
ATOM 2311 N N . GLY A 1 301 ? 13.362 -16.307 11.400 1.00 42.16 301 GLY A N 1
ATOM 2312 C CA . GLY A 1 301 ? 14.263 -15.268 10.904 1.00 42.16 301 GLY A CA 1
ATOM 2313 C C . GLY A 1 301 ? 15.702 -15.572 11.309 1.00 42.16 301 GLY A C 1
ATOM 2314 O O . GLY A 1 301 ? 16.241 -15.024 12.270 1.00 42.16 301 GLY A O 1
ATOM 2315 N N . GLY A 1 302 ? 16.316 -16.508 10.590 1.00 34.34 302 GLY A N 1
ATOM 2316 C CA . GLY A 1 302 ? 17.699 -16.910 10.746 1.00 34.34 302 GLY A CA 1
ATOM 2317 C C . GLY A 1 302 ? 18.620 -15.818 10.231 1.00 34.34 302 GLY A C 1
ATOM 2318 O O . GLY A 1 302 ? 18.957 -15.777 9.052 1.00 34.34 302 GLY A O 1
ATOM 2319 N N . SER A 1 303 ? 19.059 -14.962 11.147 1.00 42.53 303 SER A N 1
ATOM 2320 C CA . SER A 1 303 ? 20.261 -14.150 11.000 1.00 42.53 303 SER A CA 1
ATOM 2321 C C . SER A 1 303 ? 21.427 -15.039 10.554 1.00 42.53 303 SER A C 1
ATOM 2323 O O . SER A 1 303 ? 21.805 -15.967 11.269 1.00 42.53 303 SER A O 1
ATOM 2325 N N . ASN A 1 304 ? 22.011 -14.763 9.387 1.00 35.00 304 ASN A N 1
ATOM 2326 C CA . ASN A 1 304 ? 23.334 -15.281 9.062 1.00 35.00 304 ASN A CA 1
ATOM 2327 C C . ASN A 1 304 ? 24.222 -14.140 8.570 1.00 35.00 304 ASN A C 1
ATOM 2329 O O . ASN A 1 304 ? 24.283 -13.807 7.387 1.00 35.00 304 ASN A O 1
ATOM 2333 N N . GLY A 1 305 ? 24.895 -13.525 9.544 1.00 35.00 305 GLY A N 1
ATOM 2334 C CA . GLY A 1 305 ? 26.076 -12.707 9.323 1.00 35.00 305 GLY A CA 1
ATOM 2335 C C . GLY A 1 305 ? 27.168 -13.525 8.632 1.00 35.00 305 GLY A C 1
ATOM 2336 O O . GLY A 1 305 ? 27.309 -14.728 8.843 1.00 35.00 305 GLY A O 1
ATOM 2337 N N . GLY A 1 306 ? 27.904 -12.849 7.757 1.00 32.53 306 GLY A N 1
ATOM 2338 C CA . GLY A 1 306 ? 28.783 -13.468 6.781 1.00 32.53 306 GLY A CA 1
ATOM 2339 C C . GLY A 1 306 ? 29.907 -14.339 7.338 1.00 32.53 306 GLY A C 1
ATOM 2340 O O . GLY A 1 306 ? 30.410 -14.156 8.444 1.00 32.53 306 GLY A O 1
ATOM 2341 N N . ASN A 1 307 ? 30.397 -15.212 6.464 1.00 32.69 307 ASN A N 1
ATOM 2342 C CA . ASN A 1 307 ? 31.815 -15.518 6.420 1.00 32.69 307 ASN A CA 1
ATOM 2343 C C . ASN A 1 307 ? 32.226 -15.782 4.970 1.00 32.69 307 ASN A C 1
ATOM 2345 O O . ASN A 1 307 ? 31.598 -16.572 4.266 1.00 32.69 307 ASN A O 1
ATOM 2349 N N . GLY A 1 308 ? 33.260 -15.074 4.521 1.00 35.75 308 GLY A N 1
ATOM 2350 C CA . GLY A 1 308 ? 33.830 -15.234 3.192 1.00 35.75 308 GLY A CA 1
ATOM 2351 C C . GLY A 1 308 ? 34.427 -16.626 3.000 1.00 35.75 308 GLY A C 1
ATOM 2352 O O . GLY A 1 308 ? 35.043 -17.191 3.902 1.00 35.75 308 GLY A O 1
ATOM 2353 N N . GLY A 1 309 ? 34.273 -17.157 1.793 1.00 29.30 309 GLY A N 1
ATOM 2354 C CA . GLY A 1 309 ? 34.858 -18.429 1.401 1.00 29.30 309 GLY A CA 1
ATOM 2355 C C . GLY A 1 309 ? 34.496 -18.764 -0.033 1.00 29.30 309 GLY A C 1
ATOM 2356 O O . GLY A 1 309 ? 33.506 -19.436 -0.284 1.00 29.30 309 GLY A O 1
ATOM 2357 N N . SER A 1 310 ? 35.302 -18.262 -0.967 1.00 34.81 310 SER A N 1
ATOM 2358 C CA . SER A 1 310 ? 35.365 -18.747 -2.346 1.00 34.81 310 SER A CA 1
ATOM 2359 C C . SER A 1 310 ? 35.479 -20.273 -2.357 1.00 34.81 310 SER A C 1
ATOM 2361 O O . SER A 1 310 ? 36.269 -20.792 -1.573 1.00 34.81 310 SER A O 1
ATOM 2363 N N . ILE A 1 311 ? 34.731 -20.958 -3.225 1.00 36.25 311 ILE A N 1
ATOM 2364 C CA . ILE A 1 311 ? 35.184 -22.080 -4.064 1.00 36.25 311 ILE A CA 1
ATOM 2365 C C . ILE A 1 311 ? 34.033 -22.462 -5.006 1.00 36.25 311 ILE A C 1
ATOM 2367 O O . ILE A 1 311 ? 32.877 -22.610 -4.620 1.00 36.25 311 ILE A O 1
ATOM 2371 N N . SER A 1 312 ? 34.417 -22.570 -6.268 1.00 35.69 312 SER A N 1
ATOM 2372 C CA . SER A 1 312 ? 33.715 -23.153 -7.396 1.00 35.69 312 SER A CA 1
ATOM 2373 C C . SER A 1 312 ? 33.159 -24.561 -7.131 1.00 35.69 312 SER A C 1
ATOM 2375 O O . SER A 1 312 ? 33.784 -25.359 -6.444 1.00 35.69 312 SER A O 1
ATOM 2377 N N . ASP A 1 313 ? 32.035 -24.865 -7.784 1.00 32.53 313 ASP A N 1
ATOM 2378 C CA . ASP A 1 313 ? 31.759 -26.109 -8.529 1.00 32.53 313 ASP A CA 1
ATOM 2379 C C . ASP A 1 313 ? 30.400 -26.780 -8.246 1.00 32.53 313 ASP A C 1
ATOM 2381 O O . ASP A 1 313 ? 30.138 -27.362 -7.200 1.00 32.53 313 ASP A O 1
ATOM 2385 N N . LEU A 1 314 ? 29.562 -26.639 -9.280 1.00 34.19 314 LEU A N 1
ATOM 2386 C CA . LEU A 1 314 ? 28.539 -27.494 -9.903 1.00 34.19 314 LEU A CA 1
ATOM 2387 C C . LEU A 1 314 ? 27.994 -28.765 -9.193 1.00 34.19 314 LEU A C 1
ATOM 2389 O O . LEU A 1 314 ? 28.716 -29.501 -8.524 1.00 34.19 314 LEU A O 1
ATOM 2393 N N . PRO A 1 315 ? 26.703 -29.095 -9.438 1.00 32.72 315 PRO A N 1
ATOM 2394 C CA . PRO A 1 315 ? 25.946 -30.091 -8.684 1.00 32.72 315 PRO A CA 1
ATOM 2395 C C . PRO A 1 315 ? 26.303 -31.547 -9.010 1.00 32.72 315 PRO A C 1
ATOM 2397 O O . PRO A 1 315 ? 26.487 -31.960 -10.155 1.00 32.72 315 PRO A O 1
ATOM 2400 N N . THR A 1 316 ? 26.298 -32.344 -7.947 1.00 34.59 316 THR A N 1
ATOM 2401 C CA . THR A 1 316 ? 26.483 -33.792 -7.901 1.00 34.59 316 THR A CA 1
ATOM 2402 C C . THR A 1 316 ? 25.205 -34.531 -8.295 1.00 34.59 316 THR A C 1
ATOM 2404 O O . THR A 1 316 ? 24.303 -34.724 -7.488 1.00 34.59 316 THR A O 1
ATOM 2407 N N . TRP A 1 317 ? 25.159 -35.044 -9.522 1.00 33.66 317 TRP A N 1
ATOM 2408 C CA . TRP A 1 317 ? 24.385 -36.245 -9.841 1.00 33.66 317 TRP A CA 1
ATOM 2409 C C . TRP A 1 317 ? 25.030 -36.947 -11.037 1.00 33.66 317 TRP A C 1
ATOM 2411 O O . TRP A 1 317 ? 24.916 -36.497 -12.167 1.00 33.66 317 TRP A O 1
ATOM 2421 N N . LEU A 1 318 ? 25.781 -38.017 -10.763 1.00 32.03 318 LEU A N 1
ATOM 2422 C CA . LEU A 1 318 ? 26.063 -39.147 -11.661 1.00 32.03 318 LEU A CA 1
ATOM 2423 C C . LEU A 1 318 ? 27.036 -40.089 -10.941 1.00 32.03 318 LEU A C 1
ATOM 2425 O O . LEU A 1 318 ? 28.253 -39.932 -10.985 1.00 32.03 318 LEU A O 1
ATOM 2429 N N . ILE A 1 319 ? 26.477 -41.089 -10.261 1.00 35.06 319 ILE A N 1
ATOM 2430 C CA . ILE A 1 319 ? 27.200 -42.321 -9.938 1.00 35.06 319 ILE A CA 1
ATOM 2431 C C . ILE A 1 319 ? 27.186 -43.166 -11.218 1.00 35.06 319 ILE A C 1
ATOM 2433 O O . ILE A 1 319 ? 26.109 -43.454 -11.742 1.00 35.06 319 ILE A O 1
ATOM 2437 N N . PRO A 1 320 ? 28.359 -43.589 -11.712 1.00 38.28 320 PRO A N 1
ATOM 2438 C CA . PRO A 1 320 ? 28.557 -45.027 -11.821 1.00 38.28 320 PRO A CA 1
ATOM 2439 C C . PRO A 1 320 ? 29.948 -45.470 -11.348 1.00 38.28 320 PRO A C 1
ATOM 2441 O O . PRO A 1 320 ? 30.985 -45.029 -11.828 1.00 38.28 320 PRO A O 1
ATOM 2444 N N . VAL A 1 321 ? 29.909 -46.389 -10.383 1.00 35.59 321 VAL A N 1
ATOM 2445 C CA . VAL A 1 321 ? 30.688 -47.633 -10.290 1.00 35.59 321 VAL A CA 1
ATOM 2446 C C . VAL A 1 321 ? 31.907 -47.737 -11.220 1.00 35.59 321 VAL A C 1
ATOM 2448 O O . VAL A 1 321 ? 31.770 -47.901 -12.429 1.00 35.59 321 VAL A O 1
ATOM 2451 N N . GLY A 1 322 ? 33.101 -47.791 -10.628 1.00 29.69 322 GLY A N 1
ATOM 2452 C CA . GLY A 1 322 ? 34.328 -48.100 -11.357 1.00 29.69 322 GLY A CA 1
ATOM 2453 C C . GLY A 1 322 ? 35.531 -48.283 -10.442 1.00 29.69 322 GLY A C 1
ATOM 2454 O O . GLY A 1 322 ? 36.426 -47.449 -10.410 1.00 29.69 322 GLY A O 1
ATOM 2455 N N . VAL A 1 323 ? 35.549 -49.378 -9.680 1.00 33.78 323 VAL A N 1
ATOM 2456 C CA . VAL A 1 323 ? 36.750 -49.849 -8.978 1.00 33.78 323 VAL A CA 1
ATOM 2457 C C . VAL A 1 323 ? 37.790 -50.266 -10.017 1.00 33.78 323 VAL A C 1
ATOM 2459 O O . VAL A 1 323 ? 37.581 -51.250 -10.721 1.00 33.78 323 VAL A O 1
ATOM 2462 N N . VAL A 1 324 ? 38.935 -49.584 -10.056 1.00 32.94 324 VAL A N 1
ATOM 2463 C CA . VAL A 1 324 ? 40.192 -50.161 -10.553 1.00 32.94 324 VAL A CA 1
ATOM 2464 C C . VAL A 1 324 ? 41.311 -49.786 -9.588 1.00 32.94 324 VAL A C 1
ATOM 2466 O O . VAL A 1 324 ? 41.808 -48.665 -9.562 1.00 32.94 324 VAL A O 1
ATOM 2469 N N . VAL A 1 325 ? 41.700 -50.772 -8.785 1.00 34.62 325 VAL A N 1
ATOM 2470 C CA . VAL A 1 325 ? 42.984 -50.822 -8.091 1.00 34.62 325 VAL A CA 1
ATOM 2471 C C . VAL A 1 325 ? 44.026 -51.261 -9.117 1.00 34.62 325 VAL A C 1
ATOM 2473 O O . VAL A 1 325 ? 43.927 -52.372 -9.634 1.00 34.62 325 VAL A O 1
ATOM 2476 N N . ILE A 1 326 ? 45.044 -50.441 -9.379 1.00 36.81 326 ILE A N 1
ATOM 2477 C CA . ILE A 1 326 ? 46.322 -50.933 -9.906 1.00 36.81 326 ILE A CA 1
ATOM 2478 C C . ILE A 1 326 ? 47.440 -50.451 -8.988 1.00 36.81 326 ILE A C 1
ATOM 2480 O O . ILE A 1 326 ? 47.656 -49.259 -8.782 1.00 36.81 326 ILE A O 1
ATOM 2484 N N . ALA A 1 327 ? 48.104 -51.448 -8.410 1.00 35.06 327 ALA A N 1
ATOM 2485 C CA . ALA A 1 327 ? 49.308 -51.348 -7.615 1.00 35.06 327 ALA A CA 1
ATOM 2486 C C . ALA A 1 327 ? 50.483 -50.804 -8.442 1.00 35.06 327 ALA A C 1
ATOM 2488 O O . ALA A 1 327 ? 50.555 -50.985 -9.656 1.00 35.06 327 ALA A O 1
ATOM 2489 N N . GLY A 1 328 ? 51.395 -50.129 -7.745 1.00 34.47 328 GLY A N 1
ATOM 2490 C CA . GLY A 1 328 ? 52.487 -49.372 -8.335 1.00 34.47 328 GLY A CA 1
ATOM 2491 C C . GLY A 1 328 ? 53.562 -50.187 -9.042 1.00 34.47 328 GLY A C 1
ATOM 2492 O O . GLY A 1 328 ? 53.647 -51.400 -8.901 1.00 34.47 328 GLY A O 1
ATOM 2493 N N . ILE A 1 329 ? 54.450 -49.454 -9.711 1.00 38.62 329 ILE A N 1
ATOM 2494 C CA . ILE A 1 329 ? 55.812 -49.865 -10.046 1.00 38.62 329 ILE A CA 1
ATOM 2495 C C . ILE A 1 329 ? 56.716 -48.646 -9.804 1.00 38.62 329 ILE A C 1
ATOM 2497 O O . ILE A 1 329 ? 56.560 -47.586 -10.404 1.00 38.62 329 ILE A O 1
ATOM 2501 N N . VAL A 1 330 ? 57.646 -48.835 -8.872 1.00 37.50 330 VAL A N 1
ATOM 2502 C CA . VAL A 1 330 ? 58.907 -48.106 -8.700 1.00 37.50 330 VAL A CA 1
ATOM 2503 C C . VAL A 1 330 ? 59.723 -48.201 -9.990 1.00 37.50 330 VAL A C 1
ATOM 2505 O O . VAL A 1 330 ? 59.760 -49.290 -10.548 1.00 37.50 330 VAL A O 1
ATOM 2508 N N . LEU A 1 331 ? 60.445 -47.148 -10.397 1.00 38.22 331 LEU A N 1
ATOM 2509 C CA . LEU A 1 331 ? 61.811 -47.257 -10.947 1.00 38.22 331 LEU A CA 1
ATOM 2510 C C . LEU A 1 331 ? 62.455 -45.875 -11.198 1.00 38.22 331 LEU A C 1
ATOM 2512 O O . LEU A 1 331 ? 62.023 -45.146 -12.082 1.00 38.22 331 LEU A O 1
ATOM 2516 N N . ARG A 1 332 ? 63.569 -45.674 -10.474 1.00 40.66 332 ARG A N 1
ATOM 2517 C CA . ARG A 1 332 ? 64.735 -44.788 -10.688 1.00 40.66 332 ARG A CA 1
ATOM 2518 C C . ARG A 1 332 ? 64.599 -43.286 -10.468 1.00 40.66 332 ARG A C 1
ATOM 2520 O O . ARG A 1 332 ? 63.993 -42.599 -11.309 1.00 40.66 332 ARG A O 1
#

Sequence (332 aa):
MFEDFENRSGFWKDLGSNFTINYSGDAPSFLTSGEMWQSMDSGTTQTLAAWEDGWVLINNPDGSITANPKYTSGLPSETLVRVPVGPQTPTSSMPSDTGGGVVVAFENETDLLDGWEQDPEGWTLQGINANCPDIGESEKCDGTPFSEFTIRGNQGQAMDDKRWWWVNTNTLGLSNYDGGSKNSGACEIHIREGYQVKLKVRFEKEGEYGFMEDSFTDITTDSPGILEKTEDSFTALMQGGDKLSIDIDDDWGGTARFYLKVQGLDITDSNDSIDDEVYVKLEGVYIDPENPPPAGGGGNGGSNGGNGGSISDLPTWLIPVGVVVIAGIVLR

pLDDT: mean 71.63, std 23.99, range [27.17, 98.62]

Foldseek 3Di:
DDDDPDDDPPPPPPDPPDDDDPDPDDDPPPDPQPWWKAWPVPRDIDTPVVLVVFFDWDQDPVRWIWTHGDPDPPDDITIIDTDPDDDDDDDDDDDDPDDDDDDDDAQAPCNVCVLKDFDPLPDFPQLQVVQFDPPVAFRQGFQDQWRTKDKDWDEAPDALRFQWYDPDRFKIKGHLNPVPDPGTIKIKTAGAAQKKWKKKKFWDPPDDWCCLVPFVVLQDPSDHQFNDDDSGMTIGTAHHGWMWFDDQQPSDPPGANTWGDGPNRTSGGDNTHRNTMMMMGTDTMIGNPVDGDDRGPDPPPDDDDDDDDDDDDDDDDDDDDDDDDDDDDDDD